Protein AF-A0A0D3KD81-F1 (afdb_monomer)

Nearest PDB structures (foldseek):
  7e2w-assembly1_A  TM=8.869E-01  e=8.912E-42  Ostreococcus tauri
  7e2w-assembly2_C  TM=8.756E-01  e=1.560E-40  Ostreococcus tauri
  7e2w-assembly2_D  TM=8.453E-01  e=7.410E-41  Ostreococcus tauri
  6lkz-assembly1_D  TM=8.395E-01  e=4.260E-38  Phaeodactylum tricornutum
  6ajc-assembly2_D  TM=8.600E-01  e=3.277E-22  Trypanosoma cruzi strain CL Brener

Foldseek 3Di:
DCVQQAFAWKKKKFADFPLDDFLAQAIEIETEGSDWDPVAKDKDKQDAWDKDWDWDQDPVRDIDTPDIDTDPGRIDMDIDIGDDLPSLLVSLLAQLLQQLDDQQDDRPDLQDDHDRHHAHAQEEEEEQCVVVVVCVSSVVSNQVSCLVPPLPRPHPYPSHHHYDYLVVLLVCLQVNSNHRYYYYYYNVSSLVSSCSNQVSRQHLLRIWIKTWGFDPDPDPSGDIDIDTDRSDDPPVVQVVCVVVVHFAFDFCSSPRVLVVQVVVCVVVVHDVVSNVVSVVLNNLLSVCLSVLAHTCSRNPPSHDTPVSSVVSSVVVVVVVVVVVVVPDDDPPPPDDDDDDDDDDDDDDDDDDDDDDDDDDDDDD

InterPro domains:
  IPR004790 Isocitrate dehydrogenase NADP-dependent [PTHR11822] (2-320)
  IPR024084 Isopropylmalate dehydrogenase-like domain [PF00180] (124-313)
  IPR024084 Isopropylmalate dehydrogenase-like domain [S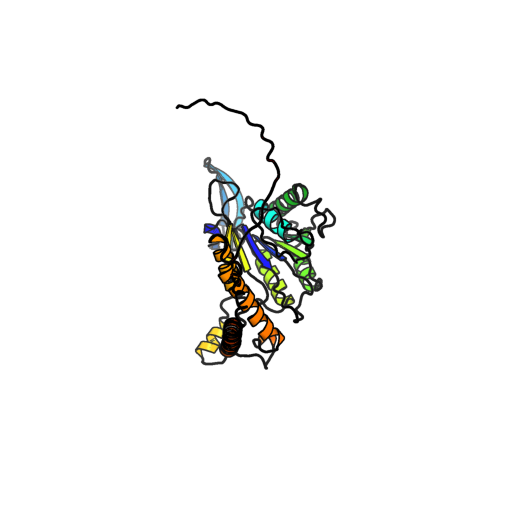M01329] (9-313)

Sequence (364 aa):
MRRGWNGITISRDTIHIEGMELGYKKPVLFERHAVGGEYGAGFKAGIGKGKVVTVHLGADGDATIVDQRDLSDDNNAVVTYHNPIDNVTDLAHHFFARCLVADGGEGVVPYVVVSRTRKGVVPYVVTKKTVFKWQEGFWVAMKEVFDAHYKDNPGPSAGELPHLISDAATMQIIRWTGGGFGMAAHNYDGDMLTDEVAQVHRSPGFINSVLIGKKASGDANGEIIKEYEASHGTVADMDAARLRGEETSLNPLGMALFGAMDHSADLAGGREDVKDFTASLRKIVHKCMVEGKGTRDLCGPSGLTTEQFIDEVASQIGKDVSAATAAPTKPVAAEKDRGEGALRTSTMRLSMRSSTSSTRTATA

pLDDT: mean 82.06, std 20.86, range [27.84, 98.81]

Structure (mmCIF, N/CA/C/O backbone):
data_AF-A0A0D3KD81-F1
#
_entry.id   AF-A0A0D3KD81-F1
#
loop_
_atom_site.group_PDB
_atom_site.id
_atom_site.type_symbol
_atom_site.label_atom_id
_atom_site.label_alt_id
_atom_site.label_comp_id
_atom_site.label_asym_id
_atom_site.label_entity_id
_atom_site.label_seq_id
_atom_site.pdbx_PDB_ins_code
_atom_site.Cartn_x
_atom_site.Cartn_y
_atom_site.Cartn_z
_atom_site.occupancy
_atom_site.B_iso_or_equiv
_atom_site.auth_seq_id
_atom_site.auth_comp_id
_atom_site.auth_asym_id
_atom_site.auth_atom_id
_atom_site.pdbx_PDB_model_num
ATOM 1 N N . MET A 1 1 ? -7.775 -3.299 -12.782 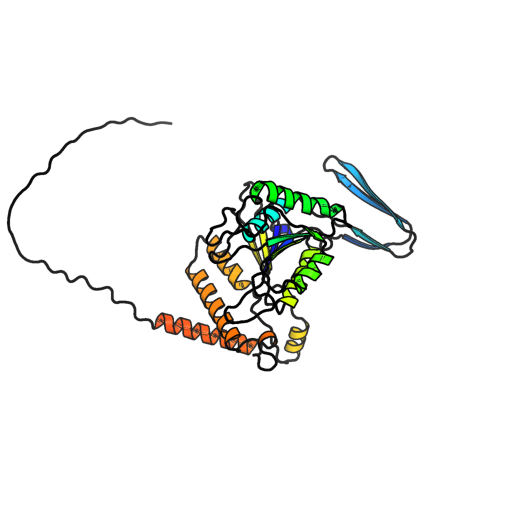1.00 82.56 1 MET A N 1
ATOM 2 C CA . MET A 1 1 ? -8.094 -2.094 -11.985 1.00 82.56 1 MET A CA 1
ATOM 3 C C . MET A 1 1 ? -6.910 -1.137 -11.920 1.00 82.56 1 MET A C 1
ATOM 5 O O . MET A 1 1 ? -6.945 -0.172 -12.664 1.00 82.56 1 MET A O 1
ATOM 9 N N . ARG A 1 2 ? -5.818 -1.451 -11.197 1.00 83.62 2 ARG A N 1
ATOM 10 C CA . ARG A 1 2 ? -4.608 -0.594 -11.061 1.00 83.62 2 ARG A CA 1
ATOM 11 C C . ARG A 1 2 ? -4.131 0.065 -12.368 1.00 83.62 2 ARG A C 1
ATOM 13 O O . ARG A 1 2 ? -3.968 1.274 -12.416 1.00 83.62 2 ARG A O 1
ATOM 20 N N . ARG A 1 3 ? -4.004 -0.708 -13.456 1.00 75.19 3 ARG A N 1
ATOM 21 C CA . ARG A 1 3 ? -3.647 -0.178 -14.789 1.00 75.19 3 ARG A CA 1
ATOM 22 C C . ARG A 1 3 ? -4.710 0.753 -15.394 1.00 75.19 3 ARG A C 1
ATOM 24 O O . ARG A 1 3 ? -4.358 1.739 -16.014 1.00 75.19 3 ARG A O 1
ATOM 31 N N . GLY A 1 4 ? -5.994 0.429 -15.242 1.00 78.81 4 GLY A N 1
ATOM 32 C CA . GLY A 1 4 ? -7.099 1.177 -15.858 1.00 78.81 4 GLY A CA 1
ATOM 33 C C . GLY A 1 4 ? -7.438 2.495 -15.156 1.00 78.81 4 GLY A C 1
ATOM 34 O O . GLY A 1 4 ? -8.092 3.340 -15.752 1.00 78.81 4 GLY A O 1
ATOM 35 N N . TRP A 1 5 ? -6.991 2.675 -13.912 1.00 84.19 5 TRP A N 1
ATOM 36 C CA . TRP A 1 5 ? -7.198 3.898 -13.127 1.00 84.19 5 TRP A CA 1
ATOM 37 C C . TRP A 1 5 ? -5.915 4.709 -12.927 1.00 84.19 5 TRP A C 1
ATOM 39 O O . TRP A 1 5 ? -5.871 5.562 -12.047 1.00 84.19 5 TRP A O 1
ATOM 49 N N . ASN A 1 6 ? -4.864 4.420 -13.705 1.00 82.06 6 ASN A N 1
ATOM 50 C CA . ASN A 1 6 ? -3.540 5.032 -13.559 1.00 82.06 6 ASN A CA 1
ATOM 51 C C . ASN A 1 6 ? -3.060 5.011 -12.101 1.00 82.06 6 ASN A C 1
ATOM 53 O O . ASN A 1 6 ? -2.765 6.050 -11.514 1.00 82.06 6 ASN A O 1
ATOM 57 N N . GLY A 1 7 ? -3.062 3.822 -11.493 1.00 83.00 7 GLY A N 1
ATOM 58 C CA . GLY A 1 7 ? -2.699 3.636 -10.094 1.00 83.00 7 GLY A CA 1
ATOM 59 C C . GLY A 1 7 ? -1.328 4.232 -9.786 1.00 83.00 7 GLY A C 1
ATOM 60 O O . GLY A 1 7 ? -0.334 3.898 -10.432 1.00 83.00 7 GLY A O 1
ATOM 61 N N . ILE A 1 8 ? -1.294 5.101 -8.784 1.00 89.75 8 ILE A N 1
ATOM 62 C CA . ILE A 1 8 ? -0.095 5.765 -8.280 1.00 89.75 8 ILE A CA 1
ATOM 63 C C . ILE A 1 8 ? 0.452 4.939 -7.120 1.00 89.75 8 ILE A C 1
ATOM 65 O O . ILE A 1 8 ? 1.565 4.423 -7.172 1.00 89.75 8 ILE A O 1
ATOM 69 N N . THR A 1 9 ? -0.365 4.747 -6.091 1.00 93.12 9 THR A N 1
ATOM 70 C CA . THR A 1 9 ? 0.037 4.094 -4.846 1.00 93.12 9 THR A CA 1
ATOM 71 C C . THR A 1 9 ? -1.127 3.338 -4.229 1.00 93.12 9 THR A C 1
ATOM 73 O O . THR A 1 9 ? -2.286 3.607 -4.537 1.00 93.12 9 THR A O 1
ATOM 76 N N . ILE A 1 10 ? -0.810 2.380 -3.372 1.00 93.31 10 ILE A N 1
ATOM 77 C CA . ILE A 1 10 ? -1.743 1.721 -2.473 1.00 93.31 10 ILE A CA 1
ATOM 78 C C . ILE A 1 10 ? -1.329 2.119 -1.063 1.00 93.31 10 ILE A C 1
ATOM 80 O O . ILE A 1 10 ? -0.258 1.726 -0.590 1.00 93.31 10 ILE A O 1
ATOM 84 N N . SER A 1 11 ? -2.177 2.909 -0.415 1.00 92.81 11 SER A N 1
ATOM 85 C CA . SER A 1 11 ? -1.982 3.328 0.963 1.00 92.81 11 SER A CA 1
ATOM 86 C C . SER A 1 11 ? -2.403 2.201 1.902 1.00 92.81 11 SER A C 1
ATOM 88 O O . SER A 1 11 ? -3.555 1.762 1.846 1.00 92.81 11 SER A O 1
ATOM 90 N N . ARG A 1 12 ? -1.469 1.736 2.737 1.00 91.38 12 ARG A N 1
ATOM 91 C CA . ARG A 1 12 ? -1.679 0.677 3.731 1.00 91.38 12 ARG A CA 1
ATOM 92 C C . ARG A 1 12 ? -1.309 1.149 5.131 1.00 91.38 12 ARG A C 1
ATOM 94 O O . ARG A 1 12 ? -0.179 1.007 5.590 1.00 91.38 12 ARG A O 1
ATOM 101 N N . ASP A 1 13 ? -2.287 1.734 5.801 1.00 90.62 13 ASP A N 1
ATOM 102 C CA . ASP A 1 13 ? -2.154 2.380 7.099 1.00 90.62 13 ASP A CA 1
ATOM 103 C C . ASP A 1 13 ? -2.703 1.504 8.215 1.00 90.62 13 ASP A C 1
ATOM 105 O O . ASP A 1 13 ? -3.733 0.842 8.067 1.00 90.62 13 ASP A O 1
ATOM 109 N N . THR A 1 14 ? -2.076 1.596 9.382 1.00 90.62 14 THR A N 1
ATOM 110 C CA . THR A 1 14 ? -2.584 0.959 10.599 1.00 90.62 14 THR A CA 1
ATOM 111 C C . THR A 1 14 ? -3.892 1.589 11.071 1.00 90.62 14 THR A C 1
ATOM 113 O O . THR A 1 14 ? -3.995 2.813 11.205 1.00 90.62 14 THR A O 1
ATOM 116 N N . ILE A 1 15 ? -4.869 0.750 11.404 1.00 86.75 15 ILE A N 1
ATOM 117 C CA . ILE A 1 15 ? -6.149 1.131 11.998 1.00 86.75 15 ILE A CA 1
ATOM 118 C C . ILE A 1 15 ? -6.002 1.131 13.516 1.00 86.75 15 ILE A C 1
ATOM 120 O O . ILE A 1 15 ? -5.757 0.097 14.127 1.00 86.75 15 ILE A O 1
ATOM 124 N N . HIS A 1 16 ? -6.205 2.291 14.136 1.00 85.75 16 HIS A N 1
ATOM 125 C CA . HIS A 1 16 ? -6.224 2.420 15.589 1.00 85.75 16 HIS A CA 1
ATOM 126 C C . HIS A 1 16 ? -7.651 2.503 16.116 1.00 85.75 16 HIS A C 1
ATOM 128 O O . HIS A 1 16 ? -8.478 3.253 15.593 1.00 85.75 16 HIS A O 1
ATOM 134 N N . ILE A 1 17 ? -7.907 1.769 17.196 1.00 85.31 17 ILE A N 1
ATOM 135 C CA . ILE A 1 17 ? -9.175 1.784 17.918 1.00 85.31 17 ILE A CA 1
ATOM 136 C C . ILE A 1 17 ? -8.912 2.357 19.309 1.00 85.31 17 ILE A C 1
ATOM 138 O O . ILE A 1 17 ? -8.115 1.816 20.073 1.00 85.31 17 ILE A O 1
ATOM 142 N N . GLU A 1 18 ? -9.563 3.474 19.630 1.00 85.25 18 GLU A N 1
ATOM 143 C CA . GLU A 1 18 ? -9.464 4.089 20.954 1.00 85.25 18 GLU A CA 1
ATOM 144 C C . GLU A 1 18 ? -9.930 3.106 22.037 1.00 85.25 18 GLU A C 1
ATOM 146 O O . GLU A 1 18 ? -10.977 2.479 21.902 1.00 85.25 18 GLU A O 1
ATOM 151 N N . GLY A 1 19 ? -9.144 2.961 23.106 1.00 86.00 19 GLY A N 1
ATOM 152 C CA . GLY A 1 19 ? -9.421 2.000 24.176 1.00 86.00 19 GLY A CA 1
ATOM 153 C C . GLY A 1 19 ? -8.899 0.583 23.921 1.00 86.00 19 GLY A C 1
ATOM 154 O O . GLY A 1 19 ? -9.098 -0.280 24.771 1.00 86.00 19 GLY A O 1
ATOM 155 N N . MET A 1 20 ? -8.200 0.334 22.806 1.00 86.88 20 MET A N 1
ATOM 156 C CA . MET A 1 20 ? -7.550 -0.949 22.540 1.00 86.88 20 MET A CA 1
ATOM 157 C C . MET A 1 20 ? -6.050 -0.771 22.282 1.00 86.88 20 MET A C 1
ATOM 159 O O . MET A 1 20 ? -5.643 -0.028 21.391 1.00 86.88 20 MET A O 1
ATOM 163 N N . GLU A 1 21 ? -5.218 -1.483 23.046 1.00 88.31 21 GLU A N 1
ATOM 164 C CA . GLU A 1 21 ? -3.789 -1.569 22.745 1.00 88.31 21 GLU A CA 1
ATOM 165 C C . GLU A 1 21 ? -3.554 -2.518 21.560 1.00 88.31 21 GLU A C 1
ATOM 167 O O . GLU A 1 21 ? -4.044 -3.651 21.518 1.00 88.31 21 GLU A O 1
ATOM 172 N N . LEU A 1 22 ? -2.808 -2.018 20.577 1.00 90.69 22 LEU A N 1
ATOM 173 C CA . LEU A 1 22 ? -2.398 -2.717 19.362 1.00 90.69 22 LEU A CA 1
ATOM 174 C C . LEU A 1 22 ? -0.868 -2.735 19.276 1.00 90.69 22 LEU A C 1
ATOM 176 O O . LEU A 1 22 ? -0.180 -2.177 20.131 1.00 90.69 22 LEU A O 1
ATOM 180 N N . GLY A 1 23 ? -0.317 -3.374 18.244 1.00 93.56 23 GLY A N 1
ATOM 181 C CA . GLY A 1 23 ? 1.133 -3.560 18.155 1.00 93.56 23 GLY A CA 1
ATOM 182 C C . GLY A 1 23 ? 1.943 -2.271 18.009 1.00 93.56 23 GLY A C 1
ATOM 183 O O . GLY A 1 23 ? 3.044 -2.171 18.548 1.00 93.56 23 GLY A O 1
ATOM 184 N N . TYR A 1 24 ? 1.384 -1.260 17.334 1.00 95.69 24 TYR A N 1
ATOM 185 C CA . TYR A 1 24 ? 1.991 0.070 17.242 1.00 95.69 24 TYR A CA 1
ATOM 186 C C . TYR A 1 24 ? 1.239 1.061 18.119 1.00 95.69 24 TYR A C 1
ATOM 188 O O . TYR A 1 24 ? 0.016 1.149 18.063 1.00 95.69 24 TYR A O 1
ATOM 196 N N . LYS A 1 25 ? 1.983 1.860 18.891 1.00 92.44 25 LYS A N 1
ATOM 197 C CA . LYS A 1 25 ? 1.399 2.898 19.759 1.00 92.44 25 LYS A CA 1
ATOM 198 C C . LYS A 1 25 ? 0.912 4.119 18.979 1.00 92.44 25 LYS A C 1
ATOM 200 O O . LYS A 1 25 ? -0.045 4.776 19.378 1.00 92.44 25 LYS A O 1
ATOM 205 N N . LYS A 1 26 ? 1.592 4.454 17.881 1.00 90.88 26 LYS A N 1
ATOM 206 C CA . LYS A 1 26 ? 1.252 5.565 16.981 1.00 90.88 26 LYS A CA 1
ATOM 207 C C . LYS A 1 26 ? 1.038 5.047 15.561 1.00 90.88 26 LYS A C 1
ATOM 209 O O . LYS A 1 26 ? 1.643 4.039 15.209 1.00 90.88 26 LYS A O 1
ATOM 214 N N . PRO A 1 27 ? 0.224 5.737 14.747 1.00 90.75 27 PRO A N 1
ATOM 215 C CA . PRO A 1 27 ? -0.057 5.290 13.394 1.00 90.75 27 PRO A CA 1
ATOM 216 C C . PRO A 1 27 ? 1.212 5.066 12.566 1.00 90.75 27 PRO A C 1
ATOM 218 O O . PRO A 1 27 ? 2.151 5.866 12.638 1.00 90.75 27 PRO A O 1
ATOM 221 N N . VAL A 1 28 ? 1.200 4.018 11.750 1.00 94.44 28 VAL A N 1
ATOM 222 C CA . VAL A 1 28 ? 2.184 3.758 10.698 1.00 94.44 28 VAL A CA 1
ATOM 223 C C . VAL A 1 28 ? 1.505 3.967 9.348 1.00 94.44 28 VAL A C 1
ATOM 225 O O . VAL A 1 28 ? 0.370 3.533 9.148 1.00 94.44 28 VAL A O 1
ATOM 228 N N . LEU A 1 29 ? 2.172 4.698 8.454 1.00 94.31 29 LEU A N 1
ATOM 229 C CA . LEU A 1 29 ? 1.739 4.882 7.066 1.00 94.31 29 LEU A CA 1
ATOM 230 C C . LEU A 1 29 ? 2.567 4.006 6.143 1.00 94.31 29 LEU A C 1
ATOM 232 O O . LEU A 1 29 ? 3.771 3.848 6.357 1.00 94.31 29 LEU A O 1
ATOM 236 N N . PHE A 1 30 ? 1.955 3.526 5.071 1.00 96.88 30 PHE A N 1
ATOM 237 C CA . PHE A 1 30 ? 2.703 2.858 4.021 1.00 96.88 30 PHE A CA 1
ATOM 238 C C . PHE A 1 30 ? 2.168 3.228 2.645 1.00 96.88 30 PHE A C 1
ATOM 240 O O . PHE A 1 30 ? 0.963 3.213 2.429 1.00 96.88 30 PHE A O 1
ATOM 247 N N . GLU A 1 31 ? 3.066 3.524 1.711 1.00 97.06 31 GLU A N 1
ATOM 248 C CA . GLU A 1 31 ? 2.756 3.734 0.301 1.00 97.06 31 GLU A CA 1
ATOM 249 C C . GLU A 1 31 ? 3.471 2.683 -0.544 1.00 97.06 31 GLU A C 1
ATOM 251 O O . GLU A 1 31 ? 4.695 2.683 -0.708 1.00 97.06 31 GLU A O 1
ATOM 256 N N . ARG A 1 32 ? 2.685 1.747 -1.070 1.00 96.81 32 ARG A N 1
ATOM 257 C CA . ARG A 1 32 ? 3.146 0.742 -2.022 1.00 96.81 32 ARG A CA 1
ATOM 258 C C . ARG A 1 32 ? 2.922 1.276 -3.428 1.00 96.81 32 ARG A C 1
ATOM 260 O O . ARG A 1 32 ? 1.781 1.500 -3.821 1.00 96.81 32 ARG A O 1
ATOM 267 N N . HIS A 1 33 ? 3.979 1.402 -4.226 1.00 96.75 33 HIS A N 1
ATOM 268 C CA . HIS A 1 33 ? 3.838 1.756 -5.642 1.00 96.75 33 HIS A CA 1
ATOM 269 C C . HIS A 1 33 ? 2.909 0.764 -6.360 1.00 96.75 33 HIS A C 1
ATOM 271 O O . HIS A 1 33 ? 3.106 -0.449 -6.296 1.00 96.75 33 HIS A O 1
ATOM 277 N N . ALA A 1 34 ? 1.851 1.263 -7.006 1.00 93.94 34 ALA A N 1
ATOM 278 C CA . ALA A 1 34 ? 0.733 0.415 -7.439 1.00 93.94 34 ALA A CA 1
ATOM 279 C C . ALA A 1 34 ? 0.996 -0.375 -8.737 1.00 93.94 34 ALA A C 1
ATOM 281 O O . ALA A 1 34 ? 0.193 -1.235 -9.121 1.00 93.94 34 ALA A O 1
ATOM 282 N N . VAL A 1 35 ? 2.079 -0.061 -9.448 1.00 92.38 35 VAL A N 1
ATOM 283 C CA . VAL A 1 35 ? 2.371 -0.538 -10.805 1.00 92.38 35 VAL A CA 1
ATOM 284 C C . VAL A 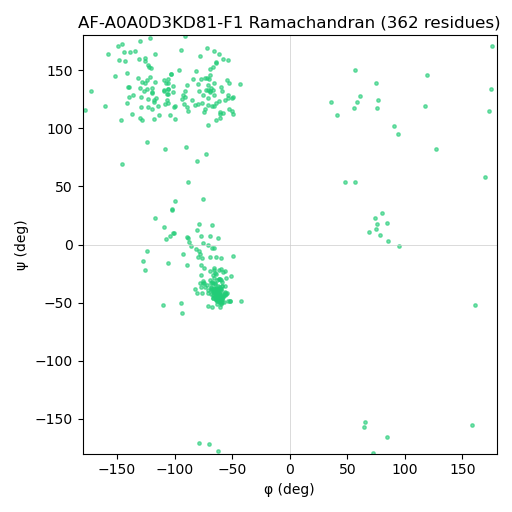1 35 ? 3.820 -1.000 -10.929 1.00 92.38 35 VAL A C 1
ATOM 286 O O . VAL A 1 35 ? 4.648 -0.729 -10.069 1.00 92.38 35 VAL A O 1
ATOM 289 N N . GLY A 1 36 ? 4.119 -1.708 -12.018 1.00 92.62 36 GLY A N 1
ATOM 290 C CA . GLY A 1 36 ? 5.460 -2.217 -12.284 1.00 92.62 36 GLY A CA 1
ATOM 291 C C . GLY A 1 36 ? 5.871 -3.381 -11.384 1.00 92.62 36 GLY A C 1
ATOM 292 O O . GLY A 1 36 ? 5.104 -3.865 -10.543 1.00 92.62 36 GLY A O 1
ATOM 293 N N . GLY A 1 37 ? 7.096 -3.831 -11.612 1.00 95.69 37 GLY A N 1
ATOM 294 C CA . GLY A 1 37 ? 7.778 -4.827 -10.806 1.00 95.69 37 GLY A CA 1
ATOM 295 C C . GLY A 1 37 ? 7.424 -6.252 -11.200 1.00 95.69 37 GLY A C 1
ATOM 296 O O . GLY A 1 37 ? 6.836 -6.527 -12.249 1.00 95.69 37 GLY A O 1
ATOM 297 N N . GLU A 1 38 ? 7.789 -7.162 -10.316 1.00 97.12 38 GLU A N 1
ATOM 298 C CA . GLU A 1 38 ? 7.725 -8.608 -10.478 1.00 97.12 38 GLU A CA 1
ATOM 299 C C . GLU A 1 38 ? 6.288 -9.096 -10.725 1.00 97.12 38 GLU A C 1
ATOM 301 O O . GLU A 1 38 ? 6.071 -10.031 -11.491 1.00 97.12 38 GLU A O 1
ATOM 306 N N . TYR A 1 39 ? 5.283 -8.403 -10.176 1.00 92.62 39 TYR A N 1
ATOM 307 C CA . TYR A 1 39 ? 3.865 -8.713 -10.399 1.00 92.62 39 TYR A CA 1
ATOM 308 C C . TYR A 1 39 ? 3.385 -8.498 -11.839 1.00 92.62 39 TYR A C 1
ATOM 310 O O . TYR A 1 39 ? 2.352 -9.038 -12.231 1.00 92.62 39 TYR A O 1
ATOM 318 N N . GLY A 1 40 ? 4.100 -7.693 -12.625 1.00 90.62 40 GLY A N 1
ATOM 319 C CA . GLY A 1 40 ? 3.809 -7.458 -14.038 1.00 90.62 40 GLY A CA 1
ATOM 320 C C . GLY A 1 40 ? 4.694 -8.260 -14.991 1.00 90.62 40 GLY A C 1
ATOM 321 O O . GLY A 1 40 ? 4.705 -7.950 -16.183 1.00 90.62 40 GLY A O 1
ATOM 322 N N . ALA A 1 41 ? 5.475 -9.219 -14.485 1.00 97.12 41 ALA A N 1
ATOM 323 C CA . ALA A 1 41 ? 6.491 -9.903 -15.270 1.00 97.12 41 ALA A CA 1
ATOM 324 C C . ALA A 1 41 ? 5.898 -10.859 -16.315 1.00 97.12 41 ALA A C 1
ATOM 326 O O . AL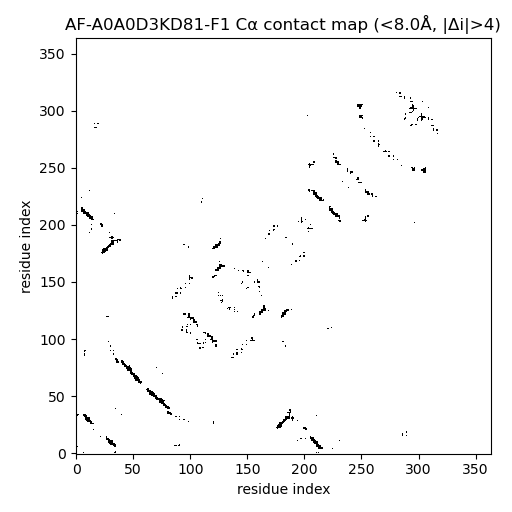A A 1 41 ? 4.994 -11.647 -16.037 1.00 97.12 41 ALA A O 1
ATOM 327 N N . GLY A 1 42 ? 6.475 -10.837 -17.516 1.00 97.50 42 GLY A N 1
ATOM 328 C CA . GLY A 1 42 ? 6.357 -11.938 -18.465 1.00 97.50 42 GLY A CA 1
ATOM 329 C C . GLY A 1 42 ? 7.410 -12.996 -18.152 1.00 97.50 42 GLY A C 1
ATOM 330 O O . GLY A 1 42 ? 8.542 -12.658 -17.797 1.00 97.50 42 GLY A O 1
ATOM 331 N N . PHE A 1 43 ? 7.062 -14.274 -18.295 1.00 97.94 43 PHE A N 1
ATOM 332 C CA . PHE A 1 43 ? 8.022 -15.356 -18.104 1.00 97.94 43 PHE A CA 1
ATOM 333 C C . PHE A 1 43 ? 7.815 -16.520 -19.072 1.00 97.94 43 PHE A C 1
ATOM 335 O O . PHE A 1 43 ? 6.720 -16.742 -19.591 1.00 97.94 43 PHE A O 1
ATOM 342 N N . LYS A 1 44 ? 8.882 -17.296 -19.279 1.00 97.62 44 LYS A N 1
ATOM 343 C CA . LYS A 1 44 ? 8.839 -18.606 -19.933 1.00 97.62 44 LYS A CA 1
ATOM 344 C C . LYS A 1 44 ? 9.796 -19.564 -19.227 1.00 97.62 44 LYS A C 1
ATOM 346 O O . LYS A 1 44 ? 10.989 -19.289 -19.137 1.00 97.62 44 LYS A O 1
ATOM 351 N N . ALA A 1 45 ? 9.257 -20.674 -18.730 1.00 97.19 45 ALA A N 1
ATOM 352 C CA . ALA A 1 45 ? 10.021 -21.780 -18.152 1.00 97.19 45 ALA A CA 1
ATOM 353 C C . ALA A 1 45 ? 10.304 -22.865 -19.206 1.00 97.19 45 ALA A C 1
ATOM 355 O O . ALA A 1 45 ? 9.709 -22.851 -20.287 1.00 97.19 45 ALA A O 1
ATOM 356 N N . GLY A 1 46 ? 11.199 -23.809 -18.900 1.00 97.06 46 GLY A N 1
ATOM 357 C CA . GLY A 1 46 ? 11.531 -24.904 -19.816 1.00 97.06 46 GLY A CA 1
ATOM 358 C C . GLY A 1 46 ? 12.404 -24.477 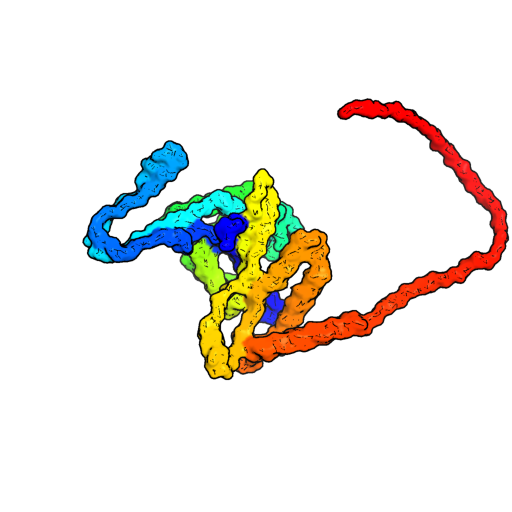-20.997 1.00 97.06 46 GLY A C 1
ATOM 359 O O . GLY A 1 46 ? 12.370 -25.121 -22.044 1.00 97.06 46 GLY A O 1
ATOM 360 N N . ILE A 1 47 ? 13.145 -23.371 -20.876 1.00 97.69 47 ILE A N 1
ATOM 361 C CA . ILE A 1 47 ? 14.069 -22.917 -21.921 1.00 97.69 47 ILE A CA 1
ATOM 362 C C . ILE A 1 47 ? 15.385 -23.683 -21.779 1.00 97.69 47 ILE A C 1
ATOM 364 O O . ILE A 1 47 ? 16.033 -23.603 -20.739 1.00 97.69 47 ILE A O 1
ATOM 368 N N . GLY A 1 48 ? 15.775 -24.415 -22.821 1.00 98.12 48 GLY A N 1
ATOM 369 C CA . GLY A 1 48 ? 17.050 -25.130 -22.859 1.00 98.12 48 GLY A CA 1
ATOM 370 C C . GLY A 1 48 ? 18.252 -24.241 -23.170 1.00 98.12 48 GLY A C 1
ATOM 371 O O . GLY A 1 48 ? 18.149 -23.013 -23.236 1.00 98.12 48 GLY A O 1
ATOM 372 N N . LYS A 1 49 ? 19.394 -24.891 -23.403 1.00 98.56 49 LYS A N 1
ATOM 373 C CA . LYS A 1 49 ? 20.656 -24.244 -23.779 1.00 98.56 49 LYS A CA 1
ATOM 374 C C . LYS A 1 49 ? 20.475 -23.319 -24.981 1.00 98.56 49 LYS A C 1
ATOM 376 O O . LYS A 1 49 ? 19.799 -23.673 -25.948 1.00 98.56 49 LYS A O 1
ATOM 381 N N . GLY A 1 50 ? 21.109 -22.153 -24.953 1.00 97.88 50 GLY A N 1
ATOM 382 C CA . GLY A 1 50 ? 20.994 -21.180 -26.039 1.00 97.88 50 GLY A CA 1
ATOM 383 C C . GLY A 1 50 ? 21.346 -19.766 -25.610 1.00 97.88 50 GLY A C 1
ATOM 384 O O . GLY A 1 50 ? 22.084 -19.570 -24.655 1.00 97.88 50 GLY A O 1
ATOM 385 N N . LYS A 1 51 ? 20.813 -18.770 -26.317 1.00 98.06 51 LYS A N 1
ATOM 386 C CA . LYS A 1 51 ? 21.034 -17.351 -26.026 1.00 98.06 51 LYS A CA 1
ATOM 387 C C . LYS A 1 51 ? 19.697 -16.651 -25.819 1.00 98.06 51 LYS A C 1
ATOM 389 O O . LYS A 1 51 ? 18.783 -16.821 -26.624 1.00 98.06 51 LYS A O 1
ATOM 394 N N . VAL A 1 52 ? 19.602 -15.845 -24.768 1.00 98.19 52 VAL A N 1
ATOM 395 C CA . VAL A 1 52 ? 18.472 -14.944 -24.512 1.00 98.19 52 VAL A CA 1
ATOM 396 C C . VAL A 1 52 ? 18.913 -13.524 -24.821 1.00 98.19 52 VAL A C 1
ATOM 398 O O . VAL A 1 52 ? 19.993 -13.107 -24.404 1.00 98.19 52 VAL A O 1
ATOM 401 N N . VAL A 1 53 ? 18.071 -12.793 -25.549 1.00 98.06 53 VAL A N 1
ATOM 402 C CA . VAL A 1 53 ? 18.286 -11.387 -25.897 1.00 98.06 53 VAL A CA 1
ATOM 403 C C . VAL A 1 53 ? 17.028 -10.609 -25.532 1.00 98.06 53 VAL A C 1
ATOM 405 O O . VAL A 1 53 ? 15.931 -10.975 -25.953 1.00 98.06 53 VAL A O 1
ATOM 408 N N . THR A 1 54 ? 17.191 -9.539 -24.761 1.00 98.00 54 THR A N 1
ATOM 409 C CA . THR A 1 54 ? 16.120 -8.598 -24.422 1.00 98.00 54 THR A CA 1
ATOM 410 C C . THR A 1 54 ? 16.333 -7.322 -25.222 1.00 98.00 54 THR A C 1
ATOM 412 O O . THR A 1 54 ? 17.388 -6.698 -25.112 1.00 98.00 54 THR A O 1
ATOM 415 N N . VAL A 1 55 ? 15.347 -6.933 -26.030 1.00 97.75 55 VAL A N 1
ATOM 416 C CA . VAL A 1 55 ? 15.432 -5.772 -26.927 1.00 97.75 55 VAL A CA 1
ATOM 417 C C . VAL A 1 55 ? 14.348 -4.765 -26.566 1.00 97.75 55 VAL A C 1
ATOM 419 O O . VAL A 1 55 ? 13.180 -5.126 -26.438 1.00 97.75 55 VAL A O 1
ATOM 422 N N . HIS A 1 56 ? 14.740 -3.503 -26.427 1.00 97.44 56 HIS A N 1
ATOM 423 C CA . HIS A 1 56 ? 13.831 -2.366 -26.407 1.00 97.44 56 HIS A CA 1
ATOM 424 C C . HIS A 1 56 ? 13.714 -1.804 -27.825 1.00 97.44 56 HIS A C 1
ATOM 426 O O . HIS A 1 56 ? 14.730 -1.484 -28.437 1.00 97.44 56 HIS A O 1
ATOM 432 N N . LEU A 1 57 ? 12.487 -1.690 -28.330 1.00 97.06 57 LEU A N 1
ATOM 433 C CA . LEU A 1 57 ? 12.179 -1.039 -29.601 1.00 97.06 57 LEU A CA 1
ATOM 434 C C . LEU A 1 57 ? 11.567 0.328 -29.295 1.00 97.06 57 LEU A C 1
ATOM 436 O O . LEU A 1 57 ? 10.464 0.401 -28.749 1.00 97.06 57 LEU A O 1
ATOM 440 N N . GLY A 1 58 ? 12.304 1.389 -29.610 1.00 95.38 58 GLY A N 1
ATOM 441 C CA . GLY A 1 58 ? 11.850 2.767 -29.506 1.00 95.38 58 GLY A CA 1
ATOM 442 C C . GLY A 1 58 ? 10.685 3.050 -30.452 1.00 95.38 58 GLY A C 1
ATOM 443 O O . GLY A 1 58 ? 10.482 2.364 -31.455 1.00 95.38 58 GLY A O 1
ATOM 444 N N . ALA A 1 59 ? 9.893 4.073 -30.128 1.00 94.50 59 ALA A N 1
ATOM 445 C CA . ALA A 1 59 ? 8.751 4.483 -30.950 1.00 94.50 59 ALA A CA 1
ATOM 446 C C . ALA A 1 59 ? 9.167 5.032 -32.331 1.00 94.50 59 ALA A C 1
ATOM 448 O O . ALA A 1 59 ? 8.373 5.027 -33.267 1.00 94.50 59 ALA A O 1
ATOM 449 N N . ASP A 1 60 ? 10.410 5.488 -32.445 1.00 94.00 60 ASP A N 1
ATOM 450 C CA . ASP A 1 60 ? 11.105 5.887 -33.671 1.00 94.00 60 ASP A CA 1
ATOM 451 C C . ASP A 1 60 ? 11.625 4.697 -34.498 1.00 94.00 60 ASP A C 1
ATOM 453 O O . ASP A 1 60 ? 12.042 4.879 -35.641 1.00 94.00 60 ASP A O 1
ATOM 457 N N . GLY A 1 61 ? 11.548 3.480 -33.954 1.00 92.56 61 GLY A N 1
ATOM 458 C CA . GLY A 1 61 ? 12.033 2.253 -34.578 1.00 92.56 61 GLY A CA 1
ATOM 459 C C . GLY A 1 61 ? 13.450 1.853 -34.164 1.00 92.56 61 GLY A C 1
ATOM 460 O O . GLY A 1 61 ? 13.908 0.792 -34.595 1.00 92.56 61 GLY A O 1
ATOM 461 N N . ASP A 1 62 ? 14.129 2.634 -33.316 1.00 95.94 62 ASP A N 1
ATOM 462 C CA . ASP A 1 62 ? 15.483 2.313 -32.864 1.00 95.94 62 ASP A CA 1
ATOM 463 C C . ASP A 1 62 ? 15.482 1.121 -31.899 1.00 95.94 62 ASP A C 1
ATOM 465 O O . ASP A 1 62 ? 14.690 1.040 -30.959 1.00 95.94 62 ASP A O 1
ATOM 469 N N . ALA A 1 63 ? 16.388 0.169 -32.122 1.00 96.38 63 ALA A N 1
ATOM 470 C CA . ALA A 1 63 ? 16.493 -1.042 -31.318 1.00 96.38 63 ALA A CA 1
ATOM 471 C C . ALA A 1 63 ? 17.715 -0.992 -30.393 1.00 96.38 63 ALA A C 1
ATOM 473 O O . ALA A 1 63 ? 18.852 -0.902 -30.854 1.00 96.38 63 ALA A O 1
ATOM 474 N N . THR A 1 64 ? 17.488 -1.158 -29.091 1.00 97.31 64 THR A N 1
ATOM 475 C CA . THR A 1 64 ? 18.547 -1.240 -28.078 1.00 97.31 64 THR A CA 1
ATOM 476 C C . THR A 1 64 ? 18.527 -2.611 -27.417 1.00 97.31 64 THR A C 1
ATOM 478 O O . THR A 1 64 ? 17.504 -3.039 -26.881 1.00 97.31 64 THR A O 1
ATOM 481 N N . ILE A 1 65 ? 19.668 -3.303 -27.411 1.00 97.75 65 ILE A N 1
ATOM 482 C CA . ILE A 1 65 ? 19.835 -4.530 -26.624 1.00 97.75 65 ILE A CA 1
ATOM 483 C C . ILE A 1 65 ? 19.983 -4.131 -25.155 1.00 97.75 65 ILE A C 1
ATOM 485 O O . ILE A 1 65 ? 20.960 -3.491 -24.776 1.00 97.75 65 ILE A O 1
ATOM 489 N N . VAL A 1 66 ? 19.004 -4.513 -24.339 1.00 97.50 66 VAL A N 1
ATOM 490 C CA . VAL A 1 66 ? 18.986 -4.258 -22.892 1.00 97.50 66 VAL A CA 1
ATOM 491 C C . VAL A 1 66 ? 19.845 -5.284 -22.153 1.00 97.50 66 VAL A C 1
ATOM 493 O O . VAL A 1 66 ? 20.585 -4.934 -21.240 1.00 97.50 66 VAL A O 1
ATOM 496 N N . ASP A 1 67 ? 19.752 -6.553 -22.553 1.00 98.00 67 ASP A N 1
ATOM 497 C CA . ASP A 1 67 ? 20.522 -7.662 -21.984 1.00 98.00 67 ASP A CA 1
ATOM 498 C C . ASP A 1 67 ? 20.718 -8.752 -23.040 1.00 98.00 67 ASP A C 1
ATOM 500 O O . ASP A 1 67 ? 19.827 -9.017 -23.853 1.00 98.00 67 ASP A O 1
ATOM 504 N N . GLN A 1 68 ? 21.877 -9.401 -23.005 1.00 97.69 68 GLN A N 1
ATOM 505 C CA . GLN A 1 68 ? 22.150 -10.606 -23.771 1.00 97.69 68 GLN A CA 1
ATOM 506 C C . GLN A 1 68 ? 22.946 -11.575 -22.903 1.00 97.69 68 GLN A C 1
ATOM 508 O O . GLN A 1 68 ? 24.014 -11.224 -22.402 1.00 97.69 68 GLN A O 1
ATOM 513 N N . ARG A 1 69 ? 22.466 -12.815 -22.784 1.00 97.62 69 ARG A N 1
ATOM 514 C CA . ARG A 1 69 ? 23.134 -13.858 -21.997 1.00 97.62 69 ARG A CA 1
ATOM 515 C C . ARG A 1 69 ? 23.066 -15.220 -22.663 1.00 97.62 69 ARG A C 1
ATOM 517 O O . ARG A 1 69 ? 22.081 -15.554 -23.322 1.00 97.62 69 ARG A O 1
ATOM 524 N N . ASP A 1 70 ? 24.113 -16.003 -22.450 1.00 98.19 70 ASP A N 1
ATOM 525 C CA . ASP A 1 70 ? 24.167 -17.405 -22.842 1.00 98.19 70 ASP A CA 1
ATOM 526 C C . ASP A 1 70 ? 23.655 -18.283 -21.694 1.00 98.19 70 ASP A C 1
ATOM 528 O O . ASP A 1 70 ? 24.025 -18.099 -20.536 1.00 98.19 70 ASP A O 1
ATOM 532 N N . LEU A 1 71 ? 22.771 -19.218 -22.027 1.00 98.31 71 LEU A N 1
ATOM 533 C CA . LEU A 1 71 ? 22.205 -20.215 -21.131 1.00 98.31 71 LEU A CA 1
ATOM 534 C C . LEU A 1 71 ? 22.929 -21.545 -21.348 1.00 98.31 71 LEU A C 1
ATOM 536 O O . LEU A 1 71 ? 22.874 -22.119 -22.440 1.00 98.31 71 LEU A O 1
ATOM 540 N N . SER A 1 72 ? 23.592 -22.036 -20.302 1.00 98.00 72 SER A N 1
ATOM 541 C CA . SER A 1 72 ? 24.310 -23.318 -20.292 1.00 98.00 72 SER A CA 1
ATOM 542 C C . SER A 1 72 ? 23.454 -24.504 -19.867 1.00 98.00 72 SER A C 1
ATOM 544 O O . SER A 1 72 ? 23.837 -25.647 -20.120 1.00 98.00 72 SER A O 1
ATOM 546 N N . ASP A 1 73 ? 22.321 -24.247 -19.222 1.00 98.38 73 ASP A N 1
ATOM 547 C CA . ASP A 1 73 ? 21.532 -25.281 -18.559 1.00 98.38 73 ASP A CA 1
ATOM 548 C C . ASP A 1 73 ? 20.407 -25.770 -19.478 1.00 98.38 73 ASP A C 1
ATOM 550 O O . ASP A 1 73 ? 19.894 -25.024 -20.312 1.00 98.38 73 ASP A O 1
ATOM 554 N N . ASP A 1 74 ? 20.004 -27.034 -19.335 1.00 98.19 74 ASP A N 1
ATOM 555 C CA . ASP A 1 74 ? 18.952 -27.640 -20.167 1.00 98.19 74 ASP A CA 1
ATOM 556 C C . ASP A 1 74 ? 17.532 -27.200 -19.774 1.00 98.19 74 ASP A C 1
ATOM 558 O O . ASP A 1 74 ? 16.583 -27.444 -20.519 1.00 98.19 74 ASP A O 1
ATOM 562 N N . ASN A 1 75 ? 17.368 -26.544 -18.621 1.00 98.12 75 ASN A N 1
ATOM 563 C CA . ASN A 1 75 ? 16.074 -26.071 -18.145 1.00 98.12 75 ASN A CA 1
ATOM 564 C C . ASN A 1 75 ? 16.210 -24.766 -17.351 1.00 98.12 75 ASN A C 1
ATOM 566 O O . ASN A 1 75 ? 16.655 -24.766 -16.206 1.00 98.12 75 ASN A O 1
ATOM 570 N N . ASN A 1 76 ? 15.782 -23.665 -17.963 1.00 98.38 76 ASN A N 1
ATOM 571 C CA . ASN A 1 76 ? 15.831 -22.320 -17.408 1.00 98.38 76 ASN A CA 1
ATOM 572 C C . ASN A 1 76 ? 14.435 -21.692 -17.386 1.00 98.38 76 ASN A C 1
ATOM 574 O O . ASN A 1 76 ? 13.578 -21.986 -18.228 1.00 98.38 76 ASN A O 1
ATOM 578 N N . ALA A 1 77 ? 14.250 -20.746 -16.468 1.00 98.12 77 ALA A N 1
ATOM 579 C CA . ALA A 1 77 ? 13.177 -19.768 -16.530 1.00 98.12 77 ALA A CA 1
ATOM 580 C C . ALA A 1 77 ? 13.751 -18.404 -16.920 1.00 98.12 77 ALA A C 1
ATOM 582 O O . ALA A 1 77 ? 14.712 -17.929 -16.318 1.00 98.12 77 ALA A O 1
ATOM 583 N N . VAL A 1 78 ? 13.149 -17.771 -17.923 1.00 98.25 78 VAL A N 1
ATOM 584 C CA . VAL A 1 78 ? 13.449 -16.389 -18.310 1.00 98.25 78 VAL A CA 1
ATOM 585 C C . VAL A 1 78 ? 12.302 -15.515 -17.838 1.00 98.25 78 VAL A C 1
ATOM 587 O O . VAL A 1 78 ? 11.143 -15.834 -18.103 1.00 98.25 78 VAL A O 1
ATOM 590 N N . VAL A 1 79 ? 12.633 -14.431 -17.140 1.00 98.44 79 VAL A N 1
ATOM 591 C CA . VAL A 1 79 ? 11.677 -13.494 -16.545 1.00 98.44 79 VAL A CA 1
ATOM 592 C C . VAL A 1 79 ? 12.068 -12.078 -16.953 1.00 98.44 79 VAL A C 1
ATOM 594 O O . VAL A 1 79 ? 13.241 -11.709 -16.885 1.00 98.44 79 VAL A O 1
ATOM 597 N N . THR A 1 80 ? 11.093 -11.279 -17.375 1.00 98.06 80 THR A N 1
ATOM 598 C CA . THR A 1 80 ? 11.302 -9.880 -17.763 1.00 98.06 80 THR A CA 1
ATOM 599 C C . THR A 1 80 ? 10.151 -9.027 -17.253 1.00 98.06 80 THR A C 1
ATOM 601 O O . THR A 1 80 ? 8.985 -9.392 -17.389 1.00 98.06 80 THR A O 1
ATOM 604 N N . TYR A 1 81 ? 10.474 -7.874 -16.679 1.00 97.62 81 TYR A N 1
ATOM 605 C CA . TYR A 1 81 ? 9.506 -6.905 -16.178 1.00 97.62 81 TYR A CA 1
ATOM 606 C C . TYR A 1 81 ? 10.029 -5.480 -16.376 1.00 97.62 81 TYR A C 1
ATOM 608 O O . TYR A 1 81 ? 11.178 -5.277 -16.765 1.00 97.62 81 TYR A O 1
ATOM 616 N N . HIS A 1 82 ? 9.179 -4.490 -16.106 1.00 96.88 82 HIS A N 1
ATOM 617 C CA . HIS A 1 82 ? 9.547 -3.075 -16.114 1.00 96.88 82 HIS A CA 1
ATOM 618 C C . HIS A 1 82 ? 8.905 -2.350 -14.928 1.00 96.88 82 HIS A C 1
ATOM 620 O O . HIS A 1 82 ? 7.970 -2.858 -14.303 1.00 96.88 82 HIS A O 1
ATOM 626 N N . ASN A 1 83 ? 9.393 -1.144 -14.643 1.00 95.94 83 ASN A N 1
ATOM 627 C CA . ASN A 1 83 ? 8.810 -0.235 -13.664 1.00 95.94 83 ASN A CA 1
ATOM 628 C C . ASN A 1 83 ? 8.618 1.137 -14.316 1.00 95.94 83 ASN A C 1
ATOM 630 O O . ASN A 1 83 ? 9.613 1.721 -14.745 1.00 95.94 83 ASN A O 1
ATOM 634 N N . PRO A 1 84 ? 7.382 1.653 -14.422 1.00 93.12 84 PRO A N 1
ATOM 635 C CA . PRO A 1 84 ? 7.172 3.035 -14.828 1.00 93.12 84 PRO A CA 1
ATOM 636 C C . PRO A 1 84 ? 7.576 3.966 -13.677 1.00 93.12 84 PRO A C 1
ATOM 638 O O . PRO A 1 84 ? 7.199 3.722 -12.533 1.00 93.12 84 PRO A O 1
ATOM 641 N N . ILE A 1 85 ? 8.347 5.013 -13.970 1.00 93.25 85 ILE A N 1
ATOM 642 C CA . ILE A 1 85 ? 8.845 5.960 -12.955 1.00 93.25 85 ILE A CA 1
ATOM 643 C C . ILE A 1 85 ? 8.106 7.306 -13.010 1.00 93.25 85 ILE A C 1
ATOM 645 O O . ILE A 1 85 ? 8.100 8.035 -12.024 1.00 93.25 85 ILE A O 1
ATOM 649 N N . ASP A 1 86 ? 7.391 7.600 -14.098 1.00 90.50 86 ASP A N 1
ATOM 650 C CA . ASP A 1 86 ? 6.702 8.883 -14.305 1.00 90.50 86 ASP A CA 1
ATOM 651 C C . ASP A 1 86 ? 5.714 9.238 -13.180 1.00 90.50 86 ASP A C 1
ATOM 653 O O . ASP A 1 86 ? 5.598 10.395 -12.784 1.00 90.50 86 ASP A O 1
ATOM 657 N N . ASN A 1 87 ? 5.023 8.243 -12.613 1.00 89.75 87 ASN A N 1
ATOM 658 C CA . ASN A 1 87 ? 4.054 8.448 -11.532 1.00 89.75 87 ASN A CA 1
ATOM 659 C C . ASN A 1 87 ? 4.673 8.427 -10.120 1.00 89.75 87 ASN A C 1
ATOM 661 O O . ASN A 1 87 ? 3.944 8.562 -9.136 1.00 89.75 87 ASN A O 1
ATOM 665 N N . VAL A 1 88 ? 5.996 8.275 -9.985 1.00 94.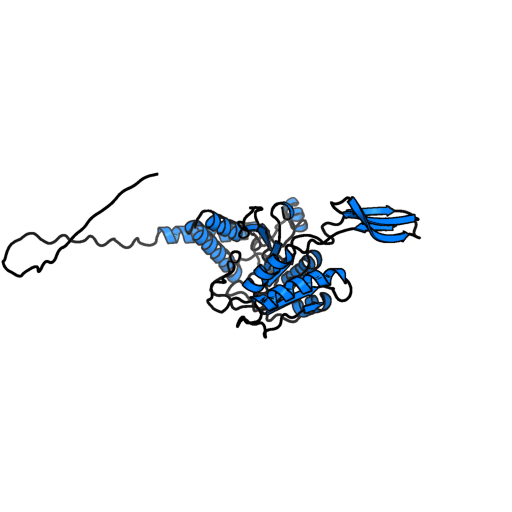94 88 VAL A N 1
ATOM 666 C CA . VAL A 1 88 ? 6.675 8.310 -8.676 1.00 94.94 88 VAL A CA 1
ATOM 667 C C . VAL A 1 88 ? 6.612 9.711 -8.070 1.00 94.94 88 VAL A C 1
ATOM 669 O O . VAL A 1 88 ? 6.458 9.839 -6.861 1.00 94.94 88 VAL A O 1
ATOM 672 N N . THR A 1 89 ? 6.628 10.762 -8.891 1.00 92.56 89 THR A N 1
ATOM 673 C CA . THR A 1 89 ? 6.425 12.147 -8.437 1.00 92.56 89 THR A CA 1
ATOM 674 C C . THR A 1 89 ? 5.055 12.336 -7.781 1.00 92.56 89 THR A C 1
ATOM 676 O O . THR A 1 89 ? 4.944 12.939 -6.713 1.00 92.56 89 THR A O 1
ATOM 679 N N . ASP A 1 90 ? 4.006 11.758 -8.370 1.00 90.56 90 ASP A N 1
ATOM 680 C CA . ASP A 1 90 ? 2.660 11.781 -7.794 1.00 90.56 90 ASP A CA 1
ATOM 681 C C . ASP A 1 90 ? 2.589 10.999 -6.477 1.00 90.56 90 ASP A C 1
ATOM 683 O O . ASP A 1 90 ? 1.977 11.461 -5.509 1.00 90.56 90 ASP A O 1
ATOM 687 N N . LEU A 1 91 ? 3.250 9.837 -6.422 1.00 93.56 91 LEU A N 1
ATOM 688 C CA . LEU A 1 91 ? 3.375 9.046 -5.198 1.00 93.56 91 LEU A CA 1
ATOM 689 C C . LEU A 1 91 ? 4.081 9.853 -4.107 1.00 93.56 91 LEU A C 1
ATOM 691 O O . LEU A 1 91 ? 3.600 9.887 -2.976 1.00 93.56 91 LEU A O 1
ATOM 695 N N . ALA A 1 92 ? 5.180 10.529 -4.443 1.00 94.00 92 ALA A N 1
ATOM 696 C CA . ALA A 1 92 ? 5.959 11.347 -3.523 1.00 94.00 92 ALA A CA 1
ATOM 697 C C . ALA A 1 92 ? 5.106 12.458 -2.898 1.00 94.00 92 ALA A C 1
ATOM 699 O O . ALA A 1 92 ? 5.062 12.585 -1.674 1.00 94.00 92 ALA A O 1
ATOM 700 N N . HIS A 1 93 ? 4.373 13.218 -3.717 1.00 90.19 93 HIS A N 1
ATOM 701 C CA . HIS A 1 93 ? 3.479 14.265 -3.222 1.00 90.19 93 HIS A CA 1
ATOM 702 C C . HIS A 1 93 ? 2.392 13.714 -2.298 1.00 90.19 93 HIS A C 1
ATOM 704 O O . HIS A 1 93 ? 2.163 14.276 -1.225 1.00 90.19 93 HIS A O 1
ATOM 710 N N . HIS A 1 94 ? 1.745 12.608 -2.682 1.00 88.62 94 HIS A N 1
ATOM 711 C CA . HIS A 1 94 ? 0.734 11.954 -1.847 1.00 88.62 94 HIS A CA 1
ATOM 712 C C . HIS A 1 94 ? 1.324 11.497 -0.508 1.00 88.62 94 HIS A C 1
ATOM 714 O O . HIS A 1 94 ? 0.790 11.824 0.552 1.00 88.62 94 HIS A O 1
ATOM 720 N N . PHE A 1 95 ? 2.462 10.803 -0.548 1.00 92.88 95 PHE A N 1
ATOM 721 C CA . PHE A 1 95 ? 3.149 10.281 0.628 1.00 92.88 95 PHE A CA 1
ATOM 722 C C . PHE A 1 95 ? 3.577 11.392 1.591 1.00 92.88 95 PHE A C 1
ATOM 724 O O . PHE A 1 95 ? 3.210 11.372 2.767 1.00 92.88 95 PHE A O 1
ATOM 731 N N . PHE A 1 96 ? 4.317 12.394 1.109 1.00 91.38 96 PHE A N 1
ATOM 732 C CA . PHE A 1 96 ? 4.851 13.446 1.972 1.00 91.38 96 PHE A CA 1
ATOM 733 C C . PHE A 1 96 ? 3.760 14.344 2.537 1.00 91.38 96 PHE A C 1
ATOM 735 O O . PHE A 1 96 ? 3.826 14.697 3.713 1.00 91.38 96 PHE A O 1
ATOM 742 N N . ALA A 1 97 ? 2.719 14.649 1.761 1.00 85.38 97 ALA A N 1
ATOM 743 C CA . ALA A 1 97 ? 1.579 15.403 2.267 1.00 85.38 97 ALA A CA 1
ATOM 744 C C . ALA A 1 97 ? 0.822 14.658 3.375 1.00 85.38 97 ALA A C 1
ATOM 746 O O . ALA A 1 97 ? 0.299 15.302 4.276 1.00 85.38 97 ALA A O 1
ATOM 747 N N . ARG A 1 98 ? 0.795 13.317 3.353 1.00 86.31 98 ARG A N 1
ATOM 748 C CA . ARG A 1 98 ? 0.213 12.490 4.427 1.00 86.31 98 ARG A CA 1
ATOM 749 C C . ARG A 1 98 ? 1.125 12.379 5.645 1.00 86.31 98 ARG A C 1
ATOM 751 O O . ARG A 1 98 ? 0.635 12.359 6.774 1.00 86.31 98 ARG A O 1
ATOM 758 N N . CYS A 1 99 ? 2.438 12.304 5.438 1.00 88.12 99 CYS A N 1
ATOM 759 C CA . CYS A 1 99 ? 3.409 12.186 6.524 1.00 88.12 99 CYS A CA 1
ATOM 760 C C . CYS A 1 99 ? 3.643 13.504 7.269 1.00 88.12 99 CYS A C 1
ATOM 762 O O . CYS A 1 99 ? 3.723 13.504 8.493 1.00 88.12 99 CYS A O 1
ATOM 764 N N . LEU A 1 100 ? 3.741 14.622 6.554 1.00 84.25 100 LEU A N 1
ATOM 765 C CA . LEU A 1 100 ? 4.213 15.908 7.081 1.00 84.25 100 LEU A CA 1
ATOM 766 C C . LEU A 1 100 ? 3.073 16.891 7.368 1.00 84.25 100 LEU A C 1
ATOM 768 O O . LEU A 1 100 ? 3.241 18.107 7.274 1.00 84.25 100 LEU A O 1
ATOM 772 N N . VAL A 1 101 ? 1.898 16.366 7.711 1.00 71.31 101 VAL A N 1
ATOM 773 C CA . VAL A 1 101 ? 0.771 17.181 8.170 1.00 71.31 101 VAL A CA 1
ATOM 774 C C . VAL A 1 101 ? 1.165 17.856 9.479 1.00 71.31 101 VAL A C 1
ATOM 776 O O . VAL A 1 101 ? 1.532 17.183 10.446 1.00 71.31 101 VAL A O 1
ATOM 779 N N . ALA A 1 102 ? 1.110 19.187 9.501 1.00 55.59 102 ALA A N 1
ATOM 780 C CA . ALA A 1 102 ? 1.263 19.957 10.727 1.00 55.59 102 ALA A CA 1
ATOM 781 C C . ALA A 1 102 ? 0.044 19.734 11.639 1.00 55.59 102 ALA A C 1
ATOM 783 O O . ALA A 1 102 ? -1.076 19.599 11.143 1.00 55.59 102 ALA A O 1
ATOM 784 N N . ASP A 1 103 ? 0.244 19.722 12.961 1.00 48.66 103 ASP A N 1
ATOM 785 C CA . ASP A 1 103 ? -0.851 19.613 13.937 1.00 48.66 103 ASP A CA 1
ATOM 786 C C . ASP A 1 103 ? -1.956 20.646 13.626 1.00 48.66 103 ASP A C 1
ATOM 788 O O . ASP A 1 103 ? -1.726 21.853 13.695 1.00 48.66 103 ASP A O 1
ATOM 792 N N . GLY A 1 104 ? -3.153 20.171 13.260 1.00 42.22 104 GLY A N 1
ATOM 793 C CA . GLY A 1 104 ? -4.316 21.012 12.943 1.00 42.22 104 GLY A CA 1
ATOM 794 C C . GLY A 1 104 ? -4.332 21.666 11.551 1.00 42.22 104 GLY A C 1
ATOM 795 O O . GLY A 1 104 ? -5.211 22.489 11.297 1.00 42.22 104 GLY A O 1
ATOM 796 N N . GLY A 1 105 ? -3.401 21.329 10.652 1.00 42.09 105 GLY A N 1
ATOM 797 C CA . GLY A 1 105 ? -3.351 21.868 9.289 1.00 42.09 105 GLY A CA 1
ATOM 798 C C . GLY A 1 105 ? -4.156 21.050 8.271 1.00 42.09 105 GLY A C 1
ATOM 799 O O . GLY A 1 105 ? -4.074 19.824 8.241 1.00 42.09 105 GLY A O 1
ATOM 800 N N . GLU A 1 106 ? -4.892 21.726 7.386 1.00 42.69 106 GLU A N 1
ATOM 801 C CA . GLU A 1 106 ? -5.347 21.133 6.123 1.00 42.69 106 GLU A CA 1
ATOM 802 C C . GLU A 1 106 ? -4.157 21.099 5.153 1.00 42.69 106 GLU A C 1
ATOM 804 O O . GLU A 1 106 ? -3.529 22.123 4.882 1.00 42.69 106 GLU A O 1
ATOM 809 N N . GLY A 1 107 ? -3.791 19.912 4.666 1.00 42.94 107 GLY A N 1
ATOM 810 C CA . GLY A 1 107 ? -2.719 19.777 3.684 1.00 42.94 107 GLY A CA 1
ATOM 811 C C . GLY A 1 107 ? -3.134 20.397 2.350 1.00 42.94 107 GLY A C 1
ATOM 812 O O . GLY A 1 107 ? -4.089 19.943 1.728 1.00 42.94 107 GLY A O 1
ATOM 813 N N . VAL A 1 108 ? -2.397 21.407 1.883 1.00 40.16 108 VAL A N 1
ATOM 814 C CA . VAL A 1 108 ? -2.567 22.004 0.549 1.00 40.16 108 VAL A CA 1
ATOM 815 C C . VAL A 1 108 ? -1.857 21.124 -0.482 1.00 40.16 108 VAL A C 1
ATOM 817 O O . VAL A 1 108 ? -0.794 21.461 -0.990 1.00 40.16 108 VAL A O 1
ATOM 820 N N . VAL A 1 109 ? -2.427 19.956 -0.769 1.00 49.09 109 VAL A N 1
ATOM 821 C CA . VAL A 1 109 ? -2.140 19.199 -1.994 1.00 49.09 109 VAL A CA 1
ATOM 822 C C . VAL A 1 109 ? -3.488 18.705 -2.519 1.00 49.09 109 VAL A C 1
ATOM 824 O O . VAL A 1 109 ? -4.220 18.095 -1.740 1.00 49.09 109 VAL A O 1
ATOM 827 N N . PRO A 1 110 ? -3.840 18.925 -3.802 1.00 43.44 110 PRO A N 1
ATOM 828 C CA . PRO A 1 110 ? -5.178 18.655 -4.359 1.00 43.44 110 PRO A 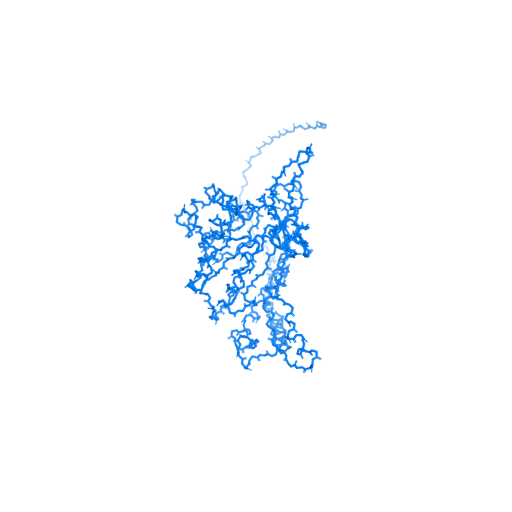CA 1
ATOM 829 C C . PRO A 1 110 ? -5.633 17.180 -4.318 1.00 43.44 110 PRO A C 1
ATOM 831 O O . PRO A 1 110 ? -6.689 16.839 -4.843 1.00 43.44 110 PRO A O 1
ATOM 834 N N . TYR A 1 111 ? -4.856 16.300 -3.685 1.00 48.41 111 TYR A N 1
ATOM 835 C CA . TYR A 1 111 ? -5.003 14.849 -3.721 1.00 48.41 111 TYR A CA 1
ATOM 836 C C . TYR A 1 111 ? -5.137 14.199 -2.338 1.00 48.41 111 TYR A C 1
ATOM 838 O O . TYR A 1 111 ? -5.365 12.991 -2.257 1.00 48.41 111 TYR A O 1
ATOM 846 N N . VAL A 1 112 ? -5.005 14.958 -1.241 1.00 50.25 112 VAL A N 1
ATOM 847 C CA . VAL A 1 112 ? -4.884 14.373 0.100 1.00 50.25 112 VAL A CA 1
ATOM 848 C C . VAL A 1 112 ? -5.963 14.881 1.052 1.00 50.25 112 VAL A C 1
ATOM 850 O O . VAL A 1 112 ? -6.007 16.051 1.405 1.00 50.25 112 VAL A O 1
ATOM 853 N N . VAL A 1 113 ? -6.786 13.953 1.548 1.00 45.16 113 VAL A N 1
ATOM 854 C CA . VAL A 1 113 ? -7.630 14.168 2.731 1.00 45.16 113 VAL A CA 1
ATOM 855 C C . VAL A 1 113 ? -6.918 13.518 3.912 1.00 45.16 113 VAL A C 1
ATOM 857 O O . VAL A 1 113 ? -6.845 12.290 3.989 1.00 45.16 113 VAL A O 1
ATOM 860 N N . VAL A 1 114 ? -6.360 14.326 4.813 1.00 47.75 114 VAL A N 1
ATOM 861 C CA . VAL A 1 114 ? -5.816 13.844 6.091 1.00 47.75 114 VAL A CA 1
ATOM 862 C C . VAL A 1 114 ? -6.775 14.228 7.208 1.00 47.75 114 VAL A C 1
ATOM 864 O O . VAL A 1 114 ? -7.315 15.331 7.224 1.00 47.75 114 VAL A O 1
ATOM 867 N N . SER A 1 115 ? -6.995 13.310 8.151 1.00 44.34 115 SER A N 1
ATOM 868 C CA . SER A 1 115 ? -7.735 13.600 9.378 1.00 44.34 115 SER A CA 1
ATOM 869 C C . SER A 1 115 ? -7.131 14.806 10.109 1.00 44.34 115 SER A C 1
ATOM 871 O O . SER A 1 115 ? -5.934 14.815 10.404 1.00 44.34 115 SER A O 1
ATOM 873 N N . ARG A 1 116 ? -7.979 15.787 10.455 1.00 40.66 116 ARG A N 1
ATOM 874 C CA . ARG A 1 116 ? -7.618 17.064 11.108 1.00 40.66 116 ARG A CA 1
ATOM 875 C C . ARG A 1 116 ? -6.940 16.918 12.480 1.00 40.66 116 ARG A C 1
ATOM 877 O O . ARG A 1 116 ? -6.436 17.897 13.017 1.00 40.66 116 ARG A O 1
ATOM 884 N N . THR A 1 117 ? -6.942 15.723 13.070 1.00 46.06 117 THR A N 1
ATOM 885 C CA . THR A 1 117 ? -6.437 15.458 14.430 1.00 46.06 117 THR A CA 1
ATOM 886 C C . THR A 1 117 ? -5.117 14.684 14.461 1.00 46.06 117 THR A C 1
ATOM 888 O O . THR A 1 117 ? -4.652 14.297 15.535 1.00 46.06 117 THR A O 1
ATOM 891 N N . ARG A 1 118 ? -4.509 14.412 13.300 1.00 63.00 118 ARG A N 1
ATOM 892 C CA . ARG A 1 118 ? -3.333 13.545 13.205 1.00 63.00 118 ARG A CA 1
ATOM 893 C C . ARG A 1 118 ? -2.022 14.328 13.329 1.00 63.00 118 ARG A C 1
ATOM 895 O O . ARG A 1 118 ? -1.755 15.217 12.532 1.00 63.00 118 ARG A O 1
ATOM 902 N N . LYS A 1 119 ? -1.163 13.884 14.252 1.00 67.38 119 LYS A N 1
ATOM 903 C CA . LYS A 1 119 ? 0.265 14.238 14.292 1.00 67.38 119 LYS A CA 1
ATOM 904 C C . LYS A 1 119 ? 1.000 13.614 13.108 1.00 67.38 119 LYS A C 1
ATOM 906 O O . LYS A 1 119 ? 0.814 12.420 12.846 1.00 67.38 119 LYS A O 1
ATOM 911 N N . GLY A 1 120 ? 1.850 14.391 12.437 1.00 79.56 120 GLY A N 1
ATOM 912 C CA . GLY A 1 120 ? 2.712 13.896 11.365 1.00 79.56 120 GLY A CA 1
ATOM 913 C C . GLY A 1 120 ? 3.574 12.694 11.784 1.00 79.56 120 GLY A C 1
ATOM 914 O O . GLY A 1 120 ? 3.833 12.464 12.968 1.00 79.56 120 GLY A O 1
ATOM 915 N N . VAL A 1 121 ? 4.036 11.927 10.797 1.00 89.69 121 VAL A N 1
ATOM 916 C CA . VAL A 1 121 ? 4.941 10.779 10.961 1.00 89.69 121 VAL A CA 1
ATOM 917 C C . VAL A 1 121 ? 6.234 10.997 10.179 1.00 89.69 121 VAL A C 1
ATOM 919 O O . VAL A 1 121 ? 6.232 11.689 9.164 1.00 89.69 121 VAL A O 1
ATOM 922 N N . VAL A 1 122 ? 7.343 10.406 10.628 1.00 93.19 122 VAL A N 1
ATOM 923 C CA . VAL A 1 122 ? 8.633 10.532 9.924 1.00 93.19 122 VAL A CA 1
ATOM 924 C C . VAL A 1 122 ? 8.583 9.724 8.617 1.00 93.19 122 VAL A C 1
ATOM 926 O O . VAL A 1 122 ? 8.373 8.511 8.697 1.00 93.19 122 VAL A O 1
ATOM 929 N N . PRO A 1 123 ? 8.755 10.336 7.429 1.00 95.56 123 PRO A N 1
ATOM 930 C CA . PRO A 1 123 ? 8.739 9.608 6.164 1.00 95.56 123 PRO A CA 1
ATOM 931 C C . PRO A 1 123 ? 10.076 8.903 5.908 1.00 95.56 123 PRO A C 1
ATOM 933 O O . PRO A 1 123 ? 11.131 9.497 6.096 1.00 95.56 123 PRO A O 1
ATOM 936 N N . TYR A 1 124 ? 10.030 7.670 5.409 1.00 98.19 124 TYR A N 1
ATOM 937 C CA . TYR A 1 124 ? 11.180 6.892 4.947 1.00 98.19 124 TYR A CA 1
ATOM 938 C C . TYR A 1 124 ? 10.924 6.368 3.535 1.00 98.19 124 TYR A C 1
ATOM 940 O O . TYR A 1 124 ? 9.831 5.893 3.228 1.00 98.19 124 TYR A O 1
ATOM 948 N N . VAL A 1 125 ? 11.949 6.390 2.684 1.00 98.56 125 VAL A N 1
ATOM 949 C CA . VAL A 1 125 ? 11.914 5.686 1.393 1.00 98.56 125 VAL A CA 1
ATOM 950 C C . VAL A 1 125 ? 12.693 4.386 1.512 1.00 98.56 125 VAL A C 1
ATOM 952 O O . VAL A 1 125 ? 13.826 4.380 1.994 1.00 98.56 125 VAL A O 1
ATOM 955 N N . VAL A 1 126 ? 12.095 3.290 1.057 1.00 98.81 126 VAL A N 1
ATOM 956 C CA . VAL A 1 126 ? 12.636 1.941 1.200 1.00 98.81 126 VAL A CA 1
ATOM 957 C C . VAL A 1 126 ? 12.904 1.339 -0.173 1.00 98.81 126 VAL A C 1
ATOM 959 O O . VAL A 1 126 ? 12.005 1.228 -1.004 1.00 98.81 126 VAL A O 1
ATOM 962 N N . THR A 1 127 ? 14.150 0.936 -0.423 1.00 98.62 127 THR A N 1
ATOM 963 C CA . THR A 1 127 ? 14.528 0.233 -1.662 1.00 98.62 127 THR A CA 1
ATOM 964 C C . THR A 1 127 ? 15.679 -0.737 -1.414 1.00 98.62 127 THR A C 1
ATOM 966 O O . THR A 1 127 ? 16.350 -0.676 -0.391 1.00 98.62 127 THR A O 1
ATOM 969 N N . LYS A 1 128 ? 16.003 -1.584 -2.387 1.00 98.12 128 LYS A N 1
ATOM 970 C CA . LYS A 1 128 ? 17.263 -2.334 -2.457 1.00 98.12 128 LYS A CA 1
ATOM 971 C C . LYS A 1 128 ? 18.248 -1.709 -3.459 1.00 98.12 128 LYS A C 1
ATOM 973 O O . LYS A 1 128 ? 19.072 -2.417 -4.035 1.00 98.12 128 LYS A O 1
ATOM 978 N N . LYS A 1 129 ? 18.222 -0.380 -3.661 1.00 97.62 129 LYS A N 1
ATOM 979 C CA . LYS A 1 129 ? 19.014 0.332 -4.697 1.00 97.62 129 LYS A CA 1
ATOM 980 C C . LYS A 1 129 ? 20.535 0.112 -4.630 1.00 97.62 129 LYS A C 1
ATOM 982 O O . LYS A 1 129 ? 21.249 0.244 -5.624 1.00 97.62 129 LYS A O 1
ATOM 987 N N . THR A 1 130 ? 21.065 -0.272 -3.467 1.00 96.25 130 THR A N 1
ATOM 988 C CA . THR A 1 130 ? 22.487 -0.621 -3.305 1.00 96.25 130 THR A CA 1
ATOM 989 C C . THR A 1 130 ? 22.869 -1.924 -4.015 1.00 96.25 130 THR A C 1
ATOM 991 O O . THR A 1 130 ? 24.032 -2.069 -4.389 1.00 96.25 130 THR A O 1
ATOM 994 N N . VAL A 1 131 ? 21.908 -2.817 -4.269 1.00 97.94 131 VAL A N 1
ATOM 995 C CA . VAL A 1 131 ? 22.083 -4.083 -5.000 1.00 97.94 131 VAL A CA 1
ATOM 996 C C . VAL A 1 131 ? 21.378 -4.010 -6.357 1.00 97.94 131 VAL A C 1
ATOM 998 O O . VAL A 1 131 ? 22.006 -4.203 -7.395 1.00 97.94 131 VAL A O 1
ATOM 1001 N N . PHE A 1 132 ? 20.098 -3.639 -6.371 1.00 97.94 132 PHE A N 1
ATOM 1002 C CA . PHE A 1 132 ? 19.302 -3.452 -7.582 1.00 97.94 132 PHE A CA 1
ATOM 1003 C C . PHE A 1 132 ? 19.408 -2.012 -8.078 1.00 97.94 132 PHE A C 1
ATOM 1005 O O . PHE A 1 132 ? 18.555 -1.176 -7.797 1.00 97.94 132 PHE A O 1
ATOM 1012 N N . LYS A 1 133 ? 20.473 -1.719 -8.833 1.00 98.12 133 LYS A N 1
ATOM 1013 C CA . LYS A 1 133 ? 20.806 -0.353 -9.284 1.00 98.12 133 LYS A CA 1
ATOM 1014 C C . LYS A 1 133 ? 19.687 0.347 -10.053 1.00 98.12 133 LYS A C 1
ATOM 1016 O O . LYS A 1 133 ? 19.569 1.563 -9.957 1.00 98.12 133 LYS A O 1
ATOM 1021 N N . TRP A 1 134 ? 18.835 -0.403 -10.752 1.00 97.75 134 TRP A N 1
ATOM 1022 C CA . TRP A 1 134 ? 17.679 0.154 -11.459 1.00 97.75 134 TRP A CA 1
ATOM 1023 C C . TRP A 1 134 ? 16.673 0.854 -10.521 1.00 97.75 134 TRP A C 1
ATOM 1025 O O . TRP A 1 134 ? 15.938 1.726 -10.971 1.00 97.75 134 TRP A O 1
ATOM 1035 N N . GLN A 1 135 ? 16.669 0.538 -9.219 1.00 98.50 135 GLN A N 1
ATOM 1036 C CA . GLN A 1 135 ? 15.803 1.178 -8.220 1.00 98.50 135 GLN A CA 1
ATOM 1037 C C . GLN A 1 135 ? 16.295 2.563 -7.764 1.00 98.50 135 GLN A C 1
ATOM 1039 O O . GLN A 1 135 ? 15.603 3.226 -6.989 1.00 98.50 135 GLN A O 1
ATOM 1044 N N . GLU A 1 136 ? 17.477 3.020 -8.199 1.00 98.19 136 GLU A N 1
ATOM 1045 C CA . GLU A 1 136 ? 17.994 4.350 -7.836 1.00 98.19 136 GLU A CA 1
ATOM 1046 C C . GLU A 1 136 ? 17.059 5.468 -8.318 1.00 98.19 136 GLU A C 1
ATOM 1048 O O . GLU A 1 136 ? 16.829 6.419 -7.577 1.00 98.19 136 GLU A O 1
ATOM 1053 N N . GLY A 1 137 ? 16.448 5.315 -9.501 1.00 97.88 137 GLY A N 1
ATOM 1054 C CA . GLY A 1 137 ? 15.524 6.308 -10.061 1.00 97.88 137 GLY A CA 1
ATOM 1055 C C . GLY A 1 137 ? 14.320 6.599 -9.159 1.00 97.88 137 GLY A C 1
ATOM 1056 O O . GLY A 1 137 ? 13.923 7.751 -9.026 1.00 97.88 137 GLY A O 1
ATOM 1057 N N . PHE A 1 138 ? 13.797 5.585 -8.460 1.00 98.50 138 PHE A N 1
ATOM 1058 C CA . PHE A 1 138 ? 12.718 5.770 -7.485 1.00 98.50 138 PHE A CA 1
ATOM 1059 C C . PHE A 1 138 ? 13.166 6.639 -6.304 1.00 98.50 138 PHE A C 1
ATOM 1061 O O . PHE A 1 138 ? 12.474 7.575 -5.919 1.00 98.50 138 PHE A O 1
ATOM 1068 N N . TRP A 1 139 ? 14.343 6.355 -5.736 1.00 98.31 139 TRP A N 1
ATOM 1069 C CA . TRP A 1 139 ? 14.896 7.152 -4.637 1.00 98.31 139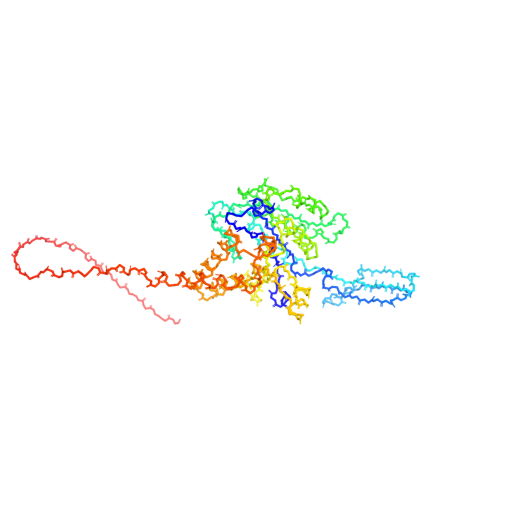 TRP A CA 1
ATOM 1070 C C . TRP A 1 139 ? 15.156 8.599 -5.060 1.00 98.31 139 TRP A C 1
ATOM 1072 O O . TRP A 1 139 ? 14.785 9.513 -4.328 1.00 98.31 139 TRP A O 1
ATOM 1082 N N . VAL A 1 140 ? 15.763 8.799 -6.232 1.00 98.25 140 VAL A N 1
ATOM 1083 C CA . VAL A 1 140 ? 16.066 10.132 -6.766 1.00 98.25 140 VAL A CA 1
ATOM 1084 C C . VAL A 1 140 ? 14.784 10.941 -6.946 1.00 98.25 140 VAL A C 1
ATOM 1086 O O . VAL A 1 140 ? 14.690 12.018 -6.370 1.00 98.25 140 VAL A O 1
ATOM 1089 N N . ALA A 1 141 ? 13.766 10.394 -7.619 1.00 98.06 141 ALA A N 1
ATOM 1090 C CA . ALA A 1 141 ? 12.493 11.090 -7.824 1.00 98.06 141 ALA A CA 1
ATOM 1091 C C . ALA A 1 141 ? 11.814 11.475 -6.494 1.00 98.06 141 ALA A C 1
ATOM 1093 O O . ALA A 1 141 ? 11.382 12.613 -6.312 1.00 98.06 141 ALA A O 1
ATOM 1094 N N . MET A 1 142 ? 11.779 10.558 -5.519 1.00 98.19 142 MET A N 1
ATOM 1095 C CA . MET A 1 142 ? 11.238 10.847 -4.184 1.00 98.19 142 MET A CA 1
ATOM 1096 C C . MET A 1 142 ? 12.040 11.946 -3.467 1.00 98.19 142 MET A C 1
ATOM 1098 O O . MET A 1 142 ? 11.460 12.820 -2.822 1.00 98.19 142 MET A O 1
ATOM 1102 N N . LYS A 1 143 ? 13.374 11.910 -3.567 1.00 97.69 143 LYS A N 1
ATOM 1103 C CA . LYS A 1 143 ? 14.266 12.878 -2.921 1.00 97.69 143 LYS A CA 1
ATOM 1104 C C . LYS A 1 143 ? 14.151 14.266 -3.538 1.00 97.69 143 LYS A C 1
ATOM 1106 O O . LYS A 1 143 ? 14.097 15.235 -2.790 1.00 97.69 143 LYS A O 1
ATOM 1111 N N . GLU A 1 144 ? 14.078 14.358 -4.862 1.00 97.38 144 GLU A N 1
ATOM 1112 C CA . GLU A 1 144 ? 13.907 15.618 -5.590 1.00 97.38 144 GLU A CA 1
ATOM 1113 C C . GLU A 1 144 ? 12.605 16.316 -5.189 1.00 97.38 144 GLU A C 1
ATOM 1115 O O . GLU A 1 144 ? 12.624 17.495 -4.837 1.00 97.38 144 GLU A O 1
ATOM 1120 N N . VAL A 1 145 ? 11.489 15.578 -5.138 1.00 94.75 145 VAL A N 1
ATOM 1121 C CA . VAL A 1 145 ? 10.200 16.125 -4.683 1.00 94.75 145 VAL A CA 1
ATOM 1122 C C . VAL A 1 145 ? 10.269 16.577 -3.226 1.00 94.75 145 VAL A C 1
ATOM 1124 O O . VAL A 1 145 ? 9.790 17.664 -2.894 1.00 94.75 145 VAL A O 1
ATOM 1127 N N . PHE A 1 146 ? 10.870 15.770 -2.346 1.00 94.56 146 PHE A N 1
ATOM 1128 C CA . PHE A 1 146 ? 11.031 16.144 -0.943 1.00 94.56 146 PHE A CA 1
ATOM 1129 C C . PHE A 1 146 ? 11.847 17.430 -0.792 1.00 94.56 146 PHE A C 1
ATOM 1131 O O . PHE A 1 146 ? 11.406 18.358 -0.117 1.00 94.56 146 PHE A O 1
ATOM 1138 N N . ASP A 1 147 ? 13.010 17.500 -1.440 1.00 95.00 147 ASP A N 1
ATOM 1139 C CA . ASP A 1 147 ? 13.918 18.641 -1.342 1.00 95.00 147 ASP A CA 1
ATOM 1140 C C . ASP A 1 147 ? 13.295 19.927 -1.882 1.00 95.00 147 ASP A C 1
ATOM 1142 O O . ASP A 1 147 ? 13.482 20.986 -1.286 1.00 95.00 147 ASP A O 1
ATOM 1146 N N . ALA A 1 148 ? 12.538 19.832 -2.976 1.00 92.94 148 ALA A N 1
ATOM 1147 C CA . ALA A 1 148 ? 11.915 20.984 -3.615 1.00 92.94 148 ALA A CA 1
ATOM 1148 C C . ALA A 1 148 ? 10.683 21.514 -2.864 1.00 92.94 148 ALA A C 1
ATOM 1150 O O . ALA A 1 148 ? 10.423 22.716 -2.904 1.00 92.94 148 ALA A O 1
ATOM 1151 N N . HIS A 1 149 ? 9.907 20.643 -2.205 1.00 87.94 149 HIS A N 1
ATOM 1152 C CA . HIS A 1 149 ? 8.566 21.007 -1.722 1.00 87.94 149 HIS A CA 1
ATOM 1153 C C . HIS A 1 149 ? 8.317 20.772 -0.230 1.00 87.94 149 HIS A C 1
ATOM 1155 O O . HIS A 1 149 ? 7.404 21.378 0.331 1.00 87.94 149 HIS A O 1
ATOM 1161 N N . TYR A 1 150 ? 9.081 19.894 0.419 1.00 88.19 150 TYR A N 1
ATOM 1162 C CA . TYR A 1 150 ? 8.757 19.396 1.760 1.00 88.19 150 TYR A CA 1
ATOM 1163 C C . TYR A 1 150 ? 9.889 19.537 2.776 1.00 88.19 150 TYR A C 1
ATOM 1165 O O . TYR A 1 150 ? 9.633 19.428 3.973 1.00 88.19 150 TYR A O 1
ATOM 1173 N N . LYS A 1 151 ? 11.116 19.810 2.331 1.00 88.38 151 LYS A N 1
ATOM 1174 C CA . LYS A 1 151 ? 12.300 19.906 3.190 1.00 88.38 151 LYS A CA 1
ATOM 1175 C C . LYS A 1 151 ? 12.160 20.925 4.318 1.00 88.38 151 LYS A C 1
ATOM 1177 O O . LYS A 1 151 ? 12.561 20.645 5.443 1.00 88.38 151 LYS A O 1
ATOM 1182 N N . ASP A 1 152 ? 11.566 22.074 4.014 1.00 85.88 152 ASP A N 1
ATOM 1183 C CA . ASP A 1 152 ? 11.396 23.179 4.961 1.00 85.88 152 ASP A CA 1
ATOM 1184 C C . ASP A 1 152 ? 10.093 23.072 5.775 1.00 85.88 152 ASP A C 1
ATOM 1186 O O . ASP A 1 152 ? 9.738 23.984 6.525 1.00 85.88 152 ASP A O 1
ATOM 1190 N N . ASN A 1 153 ? 9.346 21.970 5.636 1.00 77.62 153 ASN A N 1
ATOM 1191 C CA . ASN A 1 153 ? 8.130 21.749 6.407 1.00 77.62 153 ASN A CA 1
ATOM 1192 C C . ASN A 1 153 ? 8.491 21.512 7.893 1.00 77.62 153 ASN A C 1
ATOM 1194 O O . ASN A 1 153 ? 9.341 20.667 8.178 1.00 77.62 153 ASN A O 1
ATOM 1198 N N . PRO A 1 154 ? 7.826 22.185 8.856 1.00 69.06 154 PRO A N 1
ATOM 1199 C CA . PRO A 1 154 ? 8.074 22.016 10.295 1.00 69.06 154 PRO A CA 1
ATOM 1200 C C . PRO A 1 154 ? 7.639 20.649 10.865 1.00 69.06 154 PRO A C 1
ATOM 1202 O O . PRO A 1 154 ? 7.630 20.463 12.083 1.00 69.06 154 PRO A O 1
ATOM 1205 N N . GLY A 1 155 ? 7.223 19.710 10.011 1.00 71.62 155 GLY A N 1
ATOM 1206 C CA . GLY A 1 155 ? 6.867 18.344 10.369 1.00 71.62 155 GLY A CA 1
ATOM 1207 C C . GLY A 1 155 ? 8.024 17.528 10.973 1.00 71.62 155 GLY A C 1
ATOM 1208 O O . GLY A 1 155 ? 9.137 18.010 11.161 1.00 71.62 155 GLY A O 1
ATOM 1209 N N . PRO A 1 156 ? 7.786 16.246 11.292 1.00 71.25 156 PRO A N 1
ATOM 1210 C CA . PRO A 1 156 ? 8.716 15.417 12.068 1.00 71.25 156 PRO A CA 1
ATOM 1211 C C . PRO A 1 156 ? 9.999 15.004 11.322 1.00 71.25 156 PRO A C 1
ATOM 1213 O O . PRO A 1 156 ? 10.835 14.309 11.899 1.00 71.25 156 PRO A O 1
ATOM 1216 N N . SER A 1 157 ? 10.178 15.396 10.058 1.00 71.31 157 SER A N 1
ATOM 1217 C CA . SER A 1 157 ? 11.451 15.230 9.354 1.00 71.31 157 SER A CA 1
ATOM 1218 C C . SER A 1 157 ? 12.435 16.323 9.767 1.00 71.31 157 SER A C 1
ATOM 1220 O O . SER A 1 157 ? 12.107 17.503 9.709 1.00 71.31 157 SER A O 1
ATOM 1222 N N . ALA A 1 158 ? 13.672 15.957 10.106 1.00 66.38 158 ALA A N 1
ATOM 1223 C CA . ALA A 1 158 ? 14.735 16.898 10.479 1.00 66.38 158 ALA A CA 1
ATOM 1224 C C . ALA A 1 158 ? 15.337 17.657 9.271 1.00 66.38 158 ALA A C 1
ATOM 1226 O O . ALA A 1 158 ? 16.551 17.813 9.180 1.00 66.38 158 ALA A O 1
ATOM 1227 N N . GLY A 1 159 ? 14.510 18.067 8.303 1.00 79.56 159 GLY A N 1
ATOM 1228 C CA . GLY A 1 159 ? 14.960 18.697 7.055 1.00 79.56 159 GLY A CA 1
ATOM 1229 C C . GLY A 1 159 ? 15.715 17.762 6.101 1.00 79.56 159 GLY A C 1
ATOM 1230 O O . GLY A 1 159 ? 16.298 18.215 5.119 1.00 79.56 159 GLY A O 1
ATOM 1231 N N . GLU A 1 160 ? 15.709 16.456 6.364 1.00 89.12 160 GLU A N 1
ATOM 1232 C CA . GLU A 1 160 ? 16.296 15.435 5.499 1.00 89.12 160 GLU A CA 1
ATOM 1233 C C . GLU A 1 160 ? 15.312 14.286 5.294 1.00 89.12 160 GLU A C 1
ATOM 1235 O O . GLU A 1 160 ? 14.590 13.894 6.214 1.00 89.12 160 GLU A O 1
ATOM 1240 N N . LEU A 1 161 ? 15.312 13.734 4.079 1.00 95.06 161 LEU A N 1
ATOM 1241 C CA . LEU A 1 161 ? 14.584 12.515 3.758 1.00 95.06 161 LEU A CA 1
ATOM 1242 C C . LEU A 1 161 ? 15.482 11.307 4.050 1.00 95.06 161 LEU A C 1
ATOM 1244 O O . LEU A 1 161 ? 16.497 11.146 3.369 1.00 95.06 161 LEU A O 1
ATOM 1248 N N . PRO A 1 162 ? 15.144 10.445 5.019 1.00 95.69 162 PRO A N 1
ATOM 1249 C CA . PRO A 1 162 ? 15.895 9.223 5.253 1.00 95.69 162 PRO A CA 1
ATOM 1250 C C . PRO A 1 162 ? 15.571 8.140 4.209 1.00 95.69 162 PRO A C 1
ATOM 1252 O O . PRO A 1 162 ? 14.422 7.931 3.809 1.00 95.69 162 PRO A O 1
ATOM 1255 N N . HIS A 1 163 ? 16.609 7.400 3.816 1.00 97.75 163 HIS A N 1
ATOM 1256 C CA . HIS A 1 163 ? 16.521 6.183 3.004 1.00 97.75 163 HIS A CA 1
ATOM 1257 C C . HIS A 1 163 ? 16.854 4.958 3.859 1.00 97.75 163 HIS A C 1
ATOM 1259 O O . HIS A 1 163 ? 17.771 5.005 4.680 1.00 97.75 163 HIS A O 1
ATOM 1265 N N . LEU A 1 164 ? 16.138 3.855 3.647 1.00 98.44 164 LEU A N 1
ATOM 1266 C CA . LEU A 1 164 ? 16.456 2.551 4.224 1.00 98.44 164 LEU A CA 1
ATOM 1267 C C . LEU A 1 164 ? 16.615 1.505 3.121 1.00 98.44 164 LEU A C 1
ATOM 1269 O O . LEU A 1 164 ? 15.843 1.458 2.160 1.00 98.44 164 LEU A O 1
ATOM 1273 N N . ILE A 1 165 ? 17.585 0.606 3.302 1.00 98.38 165 ILE A N 1
ATOM 1274 C CA . ILE A 1 165 ? 17.597 -0.657 2.560 1.00 98.38 165 ILE A CA 1
ATOM 1275 C C . ILE A 1 165 ? 16.458 -1.563 3.059 1.00 98.38 165 ILE A C 1
ATOM 1277 O O . ILE A 1 165 ? 16.163 -1.550 4.256 1.00 98.38 165 ILE A O 1
ATOM 1281 N N . SER A 1 166 ? 15.792 -2.322 2.180 1.00 98.00 166 SER A N 1
ATOM 1282 C CA . SER A 1 166 ? 14.567 -3.069 2.543 1.00 98.00 166 SER A CA 1
ATOM 1283 C C . SER A 1 166 ? 14.750 -4.082 3.681 1.00 98.00 166 SER A C 1
ATOM 1285 O O . SER A 1 166 ? 13.875 -4.218 4.531 1.00 98.00 166 SER A O 1
ATOM 1287 N N . ASP A 1 167 ? 15.928 -4.692 3.790 1.00 97.69 167 ASP A N 1
ATOM 1288 C CA . ASP A 1 167 ? 16.348 -5.541 4.912 1.00 97.69 167 ASP A CA 1
ATOM 1289 C C . ASP A 1 167 ? 16.518 -4.774 6.232 1.00 97.69 167 ASP A C 1
ATOM 1291 O O . ASP A 1 167 ? 16.228 -5.301 7.301 1.00 97.69 167 ASP A O 1
ATOM 1295 N N . ALA A 1 168 ? 16.943 -3.511 6.198 1.00 98.25 168 ALA A N 1
ATOM 1296 C CA . ALA A 1 168 ? 16.924 -2.676 7.397 1.00 98.25 168 ALA A CA 1
ATOM 1297 C C . ALA A 1 168 ? 15.492 -2.251 7.754 1.00 98.25 168 ALA A C 1
ATOM 1299 O O . ALA A 1 168 ? 15.164 -2.193 8.939 1.00 98.25 168 ALA A O 1
ATOM 1300 N N . ALA A 1 169 ? 14.644 -1.980 6.755 1.00 98.50 169 ALA A N 1
ATOM 1301 C CA . ALA A 1 169 ? 13.254 -1.579 6.961 1.00 98.50 169 ALA A CA 1
ATOM 1302 C C . ALA A 1 169 ? 12.439 -2.665 7.680 1.00 98.50 169 ALA A C 1
ATOM 1304 O O . ALA A 1 169 ? 11.841 -2.350 8.708 1.00 98.50 169 ALA A O 1
ATOM 1305 N N . THR A 1 170 ? 12.510 -3.931 7.245 1.00 98.19 170 THR A N 1
ATOM 1306 C CA . THR A 1 170 ? 11.870 -5.066 7.956 1.00 98.19 170 THR A CA 1
ATOM 1307 C C . THR A 1 170 ? 12.309 -5.143 9.424 1.00 98.19 170 THR A C 1
ATOM 1309 O O . THR A 1 170 ? 11.495 -5.251 10.343 1.00 98.19 170 THR A O 1
ATOM 1312 N N . MET A 1 171 ? 13.600 -4.927 9.704 1.00 98.31 171 MET A N 1
ATOM 1313 C CA . MET A 1 171 ? 14.094 -4.919 11.082 1.00 98.31 171 MET A CA 1
ATOM 1314 C C . MET A 1 171 ? 13.580 -3.723 11.894 1.00 98.31 171 MET A C 1
ATOM 1316 O O . MET A 1 171 ? 13.435 -3.831 13.112 1.00 98.31 171 MET A O 1
ATOM 1320 N N . GLN A 1 172 ? 13.370 -2.557 11.277 1.00 98.44 172 GLN A N 1
ATOM 1321 C CA . GLN A 1 172 ? 12.828 -1.390 11.980 1.00 98.44 172 GLN A CA 1
ATOM 1322 C C . GLN A 1 172 ? 11.319 -1.483 12.194 1.00 98.44 172 GLN A C 1
ATOM 1324 O O . GLN A 1 172 ? 10.857 -1.053 13.244 1.00 98.44 172 GLN A O 1
ATOM 1329 N N . ILE A 1 173 ? 10.573 -2.106 11.278 1.00 98.50 173 ILE A N 1
ATOM 1330 C CA . ILE A 1 173 ? 9.144 -2.412 11.449 1.00 98.50 173 ILE A CA 1
ATOM 1331 C C . ILE A 1 173 ? 8.935 -3.153 12.776 1.00 98.50 173 ILE A C 1
ATOM 1333 O O . ILE A 1 173 ? 8.136 -2.723 13.606 1.00 98.50 173 ILE A O 1
ATOM 1337 N N . ILE A 1 174 ? 9.734 -4.184 13.048 1.00 97.94 174 ILE A N 1
ATOM 1338 C CA . ILE A 1 174 ? 9.621 -4.976 14.281 1.00 97.94 174 ILE A CA 1
ATOM 1339 C C . ILE A 1 174 ? 10.115 -4.199 15.517 1.00 97.94 174 ILE A C 1
ATOM 1341 O O . ILE A 1 174 ? 9.571 -4.350 16.610 1.00 97.94 174 ILE A O 1
ATOM 1345 N N . ARG A 1 175 ? 11.153 -3.362 15.375 1.00 97.94 175 ARG A N 1
ATOM 1346 C CA . ARG A 1 175 ? 11.782 -2.654 16.509 1.00 97.94 175 ARG A CA 1
ATOM 1347 C C . ARG A 1 175 ? 11.046 -1.386 16.931 1.00 97.94 175 ARG A C 1
ATOM 1349 O O . ARG A 1 175 ? 10.975 -1.089 18.122 1.00 97.94 175 ARG A O 1
ATOM 1356 N N . TRP A 1 176 ? 10.519 -0.611 15.990 1.00 97.56 176 TRP A N 1
ATOM 1357 C CA . TRP A 1 176 ? 9.901 0.691 16.245 1.00 97.56 176 TRP A CA 1
ATOM 1358 C C . TRP A 1 176 ? 8.410 0.564 16.573 1.00 97.56 176 TRP A C 1
ATOM 1360 O O . TRP A 1 176 ? 7.572 1.253 16.000 1.00 97.56 176 TRP A O 1
ATOM 1370 N N . THR A 1 177 ? 8.062 -0.266 17.561 1.00 96.88 177 THR A N 1
ATOM 1371 C CA . THR A 1 177 ? 6.670 -0.463 18.028 1.00 96.88 177 THR A CA 1
ATOM 1372 C C . THR A 1 177 ? 6.039 0.799 18.633 1.00 96.88 177 THR A C 1
ATOM 1374 O O . THR A 1 177 ? 4.826 0.898 18.808 1.00 96.88 177 THR A O 1
ATOM 1377 N N . GLY A 1 178 ? 6.840 1.840 18.886 1.00 95.69 178 GLY A N 1
ATOM 1378 C CA . GLY A 1 178 ? 6.331 3.187 19.144 1.00 95.69 178 GLY A CA 1
ATOM 1379 C C . GLY A 1 178 ? 5.500 3.764 17.988 1.00 95.69 178 GLY A C 1
ATOM 1380 O O . GLY A 1 178 ? 4.691 4.659 18.232 1.00 95.69 178 GLY A O 1
ATOM 1381 N N . GLY A 1 179 ? 5.661 3.239 16.767 1.00 94.62 179 GLY A N 1
ATOM 1382 C CA . GLY A 1 179 ? 5.007 3.720 15.553 1.00 94.62 179 GLY A CA 1
ATOM 1383 C C . GLY A 1 179 ? 5.436 5.141 15.184 1.00 94.62 179 GLY A C 1
ATOM 1384 O O . GLY A 1 179 ? 6.486 5.619 15.616 1.00 94.62 179 GLY A O 1
ATOM 1385 N N . GLY A 1 180 ? 4.607 5.851 14.416 1.00 92.69 180 GLY A N 1
ATOM 1386 C CA . GLY A 1 180 ? 4.864 7.255 14.077 1.00 92.69 180 GLY A CA 1
ATOM 1387 C C . GLY A 1 180 ? 5.865 7.443 12.936 1.00 92.69 180 GLY A C 1
ATOM 1388 O O . GLY A 1 180 ? 6.529 8.478 12.860 1.00 92.69 180 GLY A O 1
ATOM 1389 N N . PHE A 1 181 ? 5.953 6.460 12.044 1.00 95.06 181 PHE A N 1
ATOM 1390 C CA . PHE A 1 181 ? 6.740 6.515 10.816 1.00 95.06 181 PHE A CA 1
ATOM 1391 C C . PHE A 1 181 ? 5.863 6.200 9.597 1.00 95.06 181 PHE A C 1
ATOM 1393 O O . PHE A 1 181 ? 4.800 5.589 9.714 1.00 95.06 181 PHE A O 1
ATOM 1400 N N . GLY A 1 182 ? 6.304 6.646 8.427 1.00 96.62 182 GLY A N 1
ATOM 1401 C CA . GLY A 1 182 ? 5.742 6.281 7.134 1.00 96.62 182 GLY A CA 1
ATOM 1402 C C . GLY A 1 182 ? 6.807 5.635 6.258 1.00 96.62 182 GLY A C 1
ATOM 1403 O O . GLY A 1 182 ? 7.960 6.053 6.317 1.00 96.62 182 GLY A O 1
ATOM 1404 N N . MET A 1 183 ? 6.449 4.650 5.438 1.00 98.50 183 MET A N 1
ATOM 1405 C CA . MET A 1 183 ? 7.365 4.039 4.468 1.00 98.50 183 MET A CA 1
ATOM 1406 C C . MET A 1 183 ? 6.785 4.080 3.055 1.00 98.50 183 MET A C 1
ATOM 1408 O O . MET A 1 183 ? 5.605 3.814 2.869 1.00 98.50 183 MET A O 1
ATOM 1412 N N . ALA A 1 184 ? 7.615 4.383 2.061 1.00 98.50 184 ALA A N 1
ATOM 1413 C CA . ALA A 1 184 ? 7.266 4.272 0.648 1.00 98.50 184 ALA A CA 1
ATOM 1414 C C . ALA A 1 184 ? 8.211 3.292 -0.056 1.00 98.50 184 ALA A C 1
ATOM 1416 O O . ALA A 1 184 ? 9.432 3.416 0.082 1.00 98.50 184 ALA A O 1
ATOM 1417 N N . ALA A 1 185 ? 7.663 2.334 -0.805 1.00 98.62 185 ALA A N 1
ATOM 1418 C CA . ALA A 1 185 ? 8.436 1.274 -1.454 1.00 98.62 185 ALA A CA 1
ATOM 1419 C C . ALA A 1 185 ? 7.879 0.889 -2.835 1.00 98.62 185 ALA A C 1
ATOM 1421 O O . ALA A 1 185 ? 6.739 1.206 -3.187 1.00 98.62 185 ALA A O 1
ATOM 1422 N N . HIS A 1 186 ? 8.689 0.153 -3.604 1.00 98.31 186 HIS A N 1
ATOM 1423 C CA . HIS A 1 186 ? 8.258 -0.469 -4.859 1.00 98.31 186 HIS A CA 1
ATOM 1424 C C . HIS A 1 186 ? 7.131 -1.481 -4.621 1.00 98.31 186 HIS A C 1
ATOM 1426 O O . HIS A 1 186 ? 6.918 -1.946 -3.504 1.00 98.31 186 HIS A O 1
ATOM 1432 N N . ASN A 1 187 ? 6.436 -1.861 -5.693 1.00 96.69 187 ASN A N 1
ATOM 1433 C CA . ASN A 1 187 ? 5.252 -2.715 -5.637 1.00 96.69 187 ASN A CA 1
ATOM 1434 C C . ASN A 1 187 ? 5.455 -4.024 -4.849 1.00 96.69 187 ASN A C 1
ATOM 1436 O O . ASN A 1 187 ? 4.642 -4.337 -3.983 1.00 96.69 187 ASN A O 1
ATOM 1440 N N . TYR A 1 188 ? 6.530 -4.769 -5.127 1.00 97.06 188 TYR A N 1
ATOM 1441 C CA . TYR A 1 188 ? 6.807 -6.042 -4.454 1.00 97.06 188 TYR A CA 1
ATOM 1442 C C . TYR A 1 188 ? 7.239 -5.859 -2.993 1.00 97.06 188 TYR A C 1
ATOM 1444 O O . TYR A 1 188 ? 6.604 -6.419 -2.101 1.00 97.06 188 TYR A O 1
ATOM 1452 N N . ASP A 1 189 ? 8.251 -5.020 -2.735 1.00 98.12 189 ASP A N 1
ATOM 1453 C CA . ASP A 1 189 ? 8.709 -4.719 -1.368 1.00 98.12 189 ASP A CA 1
ATOM 1454 C C . ASP A 1 189 ? 7.560 -4.179 -0.501 1.00 98.12 189 ASP A C 1
ATOM 1456 O O . ASP A 1 189 ? 7.410 -4.574 0.651 1.00 98.12 189 ASP A O 1
ATOM 1460 N N . GLY A 1 190 ? 6.716 -3.303 -1.052 1.00 96.81 190 GLY A N 1
ATOM 1461 C CA . GLY A 1 190 ? 5.573 -2.744 -0.341 1.00 96.81 190 GLY A CA 1
ATOM 1462 C C . GLY A 1 190 ? 4.501 -3.775 0.000 1.00 96.81 190 GLY A C 1
ATOM 1463 O O . GLY A 1 190 ? 3.828 -3.620 1.011 1.00 96.81 190 GLY A O 1
ATOM 1464 N N . ASP A 1 191 ? 4.347 -4.839 -0.787 1.00 94.69 191 ASP A N 1
ATOM 1465 C CA . ASP A 1 191 ? 3.452 -5.943 -0.427 1.00 94.69 191 ASP A CA 1
ATOM 1466 C C . ASP A 1 191 ? 3.986 -6.693 0.795 1.00 94.69 191 ASP A C 1
ATOM 1468 O O . ASP A 1 191 ? 3.316 -6.775 1.818 1.00 94.69 191 ASP A O 1
ATOM 1472 N N . MET A 1 192 ? 5.245 -7.132 0.726 1.00 96.12 192 MET A N 1
ATOM 1473 C CA . MET A 1 192 ? 5.873 -7.926 1.785 1.00 96.12 192 MET A CA 1
ATOM 1474 C C . MET A 1 192 ? 5.989 -7.142 3.098 1.00 96.12 192 MET A C 1
ATOM 1476 O O . MET A 1 192 ? 5.625 -7.635 4.161 1.00 96.12 192 MET A O 1
ATOM 1480 N N . LEU A 1 193 ? 6.453 -5.891 3.032 1.00 97.69 193 LEU A N 1
ATOM 1481 C CA . LEU A 1 193 ? 6.651 -5.064 4.223 1.00 97.69 193 LEU A CA 1
ATOM 1482 C C . LEU A 1 193 ? 5.323 -4.656 4.874 1.00 97.69 193 LEU A C 1
ATOM 1484 O O . LEU A 1 193 ? 5.273 -4.481 6.089 1.00 97.69 193 LEU A O 1
ATOM 1488 N N . THR A 1 194 ? 4.239 -4.503 4.106 1.00 95.19 194 THR A N 1
ATOM 1489 C CA . THR A 1 194 ? 2.932 -4.175 4.702 1.00 95.19 194 THR A CA 1
ATOM 1490 C C . THR A 1 194 ? 2.289 -5.370 5.391 1.00 95.19 194 THR A C 1
ATOM 1492 O O . THR A 1 194 ? 1.645 -5.172 6.420 1.00 95.19 194 THR A O 1
ATOM 1495 N N . ASP A 1 195 ? 2.533 -6.592 4.915 1.00 92.31 195 ASP A N 1
ATOM 1496 C CA . ASP A 1 195 ? 2.141 -7.812 5.629 1.00 92.31 195 ASP A CA 1
ATOM 1497 C C . ASP A 1 195 ? 2.896 -7.941 6.965 1.00 92.31 195 ASP A C 1
ATOM 1499 O O . ASP A 1 195 ? 2.306 -8.289 7.990 1.00 92.31 195 ASP A O 1
ATOM 1503 N N . GLU A 1 196 ? 4.181 -7.571 7.003 1.00 95.75 196 GLU A N 1
ATOM 1504 C CA . GLU A 1 196 ? 4.948 -7.499 8.254 1.00 95.75 196 GLU A CA 1
ATOM 1505 C C . GLU A 1 196 ? 4.400 -6.429 9.211 1.00 95.75 196 GLU A C 1
ATOM 1507 O O . GLU A 1 196 ? 4.205 -6.707 10.398 1.00 95.75 196 GLU A O 1
ATOM 1512 N N . VAL A 1 197 ? 4.098 -5.222 8.710 1.00 96.12 197 VAL A N 1
ATOM 1513 C CA . VAL A 1 197 ? 3.444 -4.158 9.498 1.00 96.12 197 VAL A CA 1
ATOM 1514 C C . VAL A 1 197 ? 2.111 -4.656 10.057 1.00 96.12 197 VAL A C 1
ATOM 1516 O O . VAL A 1 197 ? 1.836 -4.445 11.238 1.00 96.12 197 VAL A O 1
ATOM 1519 N N . ALA A 1 198 ? 1.305 -5.356 9.255 1.00 90.75 198 ALA A N 1
ATOM 1520 C CA . ALA A 1 198 ? 0.040 -5.936 9.691 1.00 90.75 198 ALA A CA 1
ATOM 1521 C C . ALA A 1 198 ? 0.226 -6.955 10.817 1.00 90.75 198 ALA A C 1
ATOM 1523 O O . ALA A 1 198 ? -0.489 -6.914 11.822 1.00 90.75 198 ALA A O 1
ATOM 1524 N N . GLN A 1 199 ? 1.208 -7.844 10.671 1.00 89.94 199 GLN A N 1
ATOM 1525 C CA . GLN A 1 199 ? 1.492 -8.881 11.652 1.00 89.94 199 GLN A CA 1
ATOM 1526 C C . GLN A 1 199 ? 2.005 -8.302 12.973 1.00 89.94 199 GLN A C 1
ATOM 1528 O O . GLN A 1 199 ? 1.589 -8.764 14.037 1.00 89.94 199 GLN A O 1
ATOM 1533 N N . VAL A 1 200 ? 2.870 -7.283 12.923 1.00 95.06 200 VAL A N 1
ATOM 1534 C CA . VAL A 1 200 ? 3.286 -6.550 14.126 1.00 95.06 200 VAL A CA 1
ATOM 1535 C C . VAL A 1 200 ? 2.082 -5.851 14.744 1.00 95.06 200 VAL A C 1
ATOM 1537 O O . VAL A 1 200 ? 1.932 -5.878 15.962 1.00 95.06 200 VAL A O 1
ATOM 1540 N N . HIS A 1 201 ? 1.211 -5.249 13.929 1.00 92.56 201 HIS A N 1
ATOM 1541 C CA . HIS A 1 201 ? 0.124 -4.417 14.424 1.00 92.56 201 HIS A CA 1
ATOM 1542 C C . HIS A 1 201 ? -1.072 -5.188 14.989 1.00 92.56 201 HIS A C 1
ATOM 1544 O O . HIS A 1 201 ? -1.742 -4.615 15.847 1.00 92.56 201 HIS A O 1
ATOM 1550 N N . ARG A 1 202 ? -1.316 -6.434 14.540 1.00 86.88 202 ARG A N 1
ATOM 1551 C CA . ARG A 1 202 ? -2.083 -7.531 15.185 1.00 86.88 202 ARG A CA 1
ATOM 1552 C C . ARG A 1 202 ? -2.508 -8.575 14.152 1.00 86.88 202 ARG A C 1
ATOM 1554 O O . ARG A 1 202 ? -2.278 -9.764 14.346 1.00 86.88 202 ARG A O 1
ATOM 1561 N N . SER A 1 203 ? -3.144 -8.130 13.072 1.00 81.00 203 SER A N 1
ATOM 1562 C CA . SER A 1 203 ? -3.570 -8.974 11.954 1.00 81.00 203 SER A CA 1
ATOM 1563 C C . SER A 1 203 ? -3.757 -8.137 10.678 1.00 81.00 203 SER A C 1
ATOM 1565 O O . SER A 1 203 ? -3.908 -6.914 10.765 1.00 81.00 203 SER A O 1
ATOM 1567 N N . PRO A 1 204 ? -3.822 -8.769 9.491 1.00 79.44 204 PRO A N 1
ATOM 1568 C CA . PRO A 1 204 ? -4.183 -8.101 8.234 1.00 79.44 204 PRO A CA 1
ATOM 1569 C C . PRO A 1 204 ? -5.481 -7.279 8.283 1.00 79.44 204 PRO A C 1
ATOM 1571 O O . PRO A 1 204 ? -5.605 -6.287 7.571 1.00 79.44 204 PRO A O 1
ATOM 1574 N N . GLY A 1 205 ? -6.432 -7.630 9.159 1.00 79.69 205 GLY A N 1
ATOM 1575 C CA . GLY A 1 205 ? -7.675 -6.872 9.351 1.00 79.69 205 GLY A CA 1
ATOM 1576 C C . GLY A 1 205 ? -7.491 -5.494 10.004 1.00 79.69 205 GLY A C 1
ATOM 1577 O O . GLY A 1 205 ? -8.428 -4.700 10.015 1.00 79.69 205 GLY A O 1
ATOM 1578 N N . PHE A 1 206 ? -6.299 -5.198 10.532 1.00 85.81 206 PHE A N 1
ATOM 1579 C CA . PHE A 1 206 ? -5.954 -3.930 11.184 1.00 85.81 206 PHE A CA 1
ATOM 1580 C C . PHE A 1 206 ? -5.147 -2.980 10.303 1.00 85.81 206 PHE A C 1
ATOM 1582 O O . PHE A 1 206 ? -4.663 -1.961 10.793 1.00 85.81 206 PHE A O 1
ATOM 1589 N N . ILE A 1 207 ? -5.012 -3.281 9.014 1.00 86.31 207 ILE A N 1
ATOM 1590 C CA . ILE A 1 207 ? -4.397 -2.396 8.027 1.00 86.31 207 ILE A CA 1
ATOM 1591 C C . ILE A 1 207 ? -5.442 -2.086 6.953 1.00 86.31 207 ILE A C 1
ATOM 1593 O O . ILE A 1 207 ? -6.133 -2.993 6.487 1.00 86.31 207 ILE A O 1
ATOM 1597 N N . ASN A 1 208 ? -5.585 -0.824 6.548 1.00 87.19 208 ASN A N 1
ATOM 1598 C CA . ASN A 1 208 ? -6.421 -0.476 5.393 1.00 87.19 208 ASN A CA 1
ATOM 1599 C C . ASN A 1 208 ? -5.685 -0.776 4.072 1.00 87.19 208 ASN A C 1
ATOM 1601 O O . ASN A 1 208 ? -4.470 -0.916 4.069 1.00 87.19 208 ASN A O 1
ATOM 1605 N N . SER A 1 209 ? -6.397 -0.873 2.950 1.00 89.69 209 SER A N 1
ATOM 1606 C CA . SER A 1 209 ? -5.768 -0.919 1.625 1.00 89.69 209 SER A CA 1
ATOM 1607 C C . SER A 1 209 ? -6.563 -0.024 0.689 1.00 89.69 209 SER A C 1
ATOM 1609 O O . SER A 1 209 ? -7.740 -0.271 0.422 1.00 89.69 209 SER A O 1
ATOM 1611 N N . VAL A 1 210 ? -5.941 1.073 0.260 1.00 91.19 210 VAL A N 1
ATOM 1612 C CA . VAL A 1 210 ? -6.591 2.078 -0.584 1.00 91.19 210 VAL A CA 1
ATOM 1613 C C . VAL A 1 210 ? -5.734 2.352 -1.805 1.00 91.19 210 VAL A C 1
ATOM 1615 O O . VAL A 1 210 ? -4.700 3.010 -1.708 1.00 91.19 210 VAL A O 1
ATOM 1618 N N . LEU A 1 211 ? -6.168 1.875 -2.967 1.00 91.88 211 LEU A N 1
ATOM 1619 C CA . LEU A 1 211 ? -5.580 2.255 -4.240 1.00 91.88 211 LEU A CA 1
ATOM 1620 C C . LEU A 1 211 ? -5.944 3.705 -4.554 1.00 91.88 211 LEU A C 1
ATOM 1622 O O . LEU A 1 211 ? -7.116 4.064 -4.621 1.00 91.88 211 LEU A O 1
ATOM 1626 N N . ILE A 1 212 ? -4.926 4.515 -4.818 1.00 90.06 212 ILE A N 1
ATOM 1627 C CA . ILE A 1 212 ? -5.048 5.889 -5.288 1.00 90.06 212 ILE A CA 1
ATOM 1628 C C . ILE A 1 212 ? -4.615 5.927 -6.750 1.00 90.06 212 ILE A C 1
ATOM 1630 O O . ILE A 1 212 ? -3.486 5.567 -7.091 1.00 90.06 212 ILE A O 1
ATOM 1634 N N . GLY A 1 213 ? -5.523 6.355 -7.616 1.00 89.12 213 GLY A N 1
ATOM 1635 C CA . GLY A 1 213 ? -5.299 6.566 -9.039 1.00 89.12 213 GLY A CA 1
ATOM 1636 C C . GLY A 1 213 ? -5.779 7.942 -9.489 1.00 89.12 213 GLY A C 1
ATOM 1637 O O . GLY A 1 213 ? -6.379 8.696 -8.721 1.00 89.12 213 GLY A O 1
ATOM 1638 N N . LYS A 1 214 ? -5.527 8.260 -10.756 1.00 81.94 214 LYS A N 1
ATOM 1639 C CA . LYS A 1 214 ? -5.964 9.504 -11.397 1.00 81.94 214 LYS A CA 1
ATOM 1640 C C . LYS A 1 214 ? -6.729 9.192 -12.668 1.00 81.94 214 LYS A C 1
ATOM 1642 O O . LYS A 1 214 ? -6.269 8.426 -13.520 1.00 81.94 214 LYS A O 1
ATOM 1647 N N . LYS A 1 215 ? -7.888 9.823 -12.833 1.00 77.38 215 LYS A N 1
ATOM 1648 C CA . LYS A 1 215 ? -8.600 9.800 -14.108 1.00 77.38 215 LYS A CA 1
ATOM 1649 C C . LYS A 1 215 ? -7.706 10.415 -15.186 1.00 77.38 215 LYS A C 1
ATOM 1651 O O . LYS A 1 215 ? -7.081 11.446 -14.963 1.00 77.38 215 LYS A O 1
ATOM 1656 N N . ALA A 1 216 ? -7.635 9.774 -16.350 1.00 65.38 216 ALA A N 1
ATOM 1657 C CA . ALA A 1 216 ? -6.955 10.334 -17.513 1.00 65.38 216 ALA A CA 1
ATOM 1658 C C . ALA A 1 216 ? -7.800 11.481 -18.089 1.00 65.38 216 ALA A C 1
ATOM 1660 O O . ALA A 1 216 ? -8.534 11.296 -19.056 1.00 65.38 216 ALA A O 1
ATOM 1661 N N . SER A 1 217 ? -7.766 12.650 -17.463 1.00 53.62 217 SER A N 1
ATOM 1662 C CA . SER A 1 217 ? -8.234 13.896 -18.062 1.00 53.62 217 SER A CA 1
ATOM 1663 C C . SER A 1 217 ? -7.008 14.729 -18.431 1.00 53.62 217 SER A C 1
ATOM 1665 O O . SER A 1 217 ? -5.985 14.679 -17.757 1.00 53.62 217 SER A O 1
ATOM 1667 N N . GLY A 1 218 ? -7.061 15.439 -19.560 1.00 51.78 218 GLY A N 1
ATOM 1668 C CA . GLY A 1 218 ? -5.950 16.258 -20.070 1.00 51.78 218 GLY A CA 1
ATOM 1669 C C . GLY A 1 218 ? -5.615 17.487 -19.211 1.00 51.78 218 GLY A C 1
ATOM 1670 O O . GLY A 1 218 ? -4.978 18.412 -19.705 1.00 51.78 218 GLY A O 1
ATOM 1671 N N . ASP A 1 219 ? -6.074 17.525 -17.961 1.00 48.22 219 ASP A N 1
ATOM 1672 C CA . ASP A 1 219 ? -5.797 18.537 -16.957 1.00 48.22 219 ASP A CA 1
ATOM 1673 C C . ASP A 1 219 ? -4.844 17.983 -15.886 1.00 48.22 219 ASP A C 1
ATOM 1675 O O . ASP A 1 219 ? -4.943 16.854 -15.411 1.00 48.22 219 ASP A O 1
ATOM 1679 N N . ALA A 1 220 ? -3.891 18.811 -15.462 1.00 51.56 220 ALA A N 1
ATOM 1680 C CA . ALA A 1 220 ? -2.875 18.435 -14.478 1.00 51.56 220 ALA A CA 1
ATOM 1681 C C . ALA A 1 220 ? -3.435 18.142 -13.064 1.00 51.56 220 ALA A C 1
ATOM 1683 O O . ALA A 1 220 ? -2.668 17.757 -12.187 1.00 51.56 220 ALA A O 1
ATOM 1684 N N . ASN A 1 221 ? -4.750 18.308 -12.856 1.00 56.19 221 ASN A N 1
ATOM 1685 C CA . ASN A 1 221 ? -5.467 18.160 -11.584 1.00 56.19 221 ASN A CA 1
ATOM 1686 C C . ASN A 1 221 ? -6.513 17.028 -11.607 1.00 56.19 221 ASN A C 1
ATOM 1688 O O . ASN A 1 221 ? -7.470 17.083 -10.836 1.00 56.19 221 ASN A O 1
ATOM 1692 N N . GLY A 1 222 ? -6.366 16.049 -12.510 1.00 62.56 222 GLY A N 1
ATOM 1693 C CA . GLY A 1 222 ? -7.361 15.004 -12.758 1.00 62.56 222 GLY A CA 1
ATOM 1694 C C . GLY A 1 222 ? -7.983 14.401 -11.492 1.00 62.56 222 GLY A C 1
ATOM 1695 O O . GLY A 1 222 ? -7.303 14.129 -10.501 1.00 62.56 222 GLY A O 1
ATOM 1696 N N . GLU A 1 223 ? -9.301 14.198 -11.548 1.00 74.62 223 GLU A N 1
ATOM 1697 C CA . GLU A 1 223 ? -10.125 13.643 -10.470 1.00 74.62 223 GLU A CA 1
ATOM 1698 C C . GLU A 1 223 ? -9.509 12.348 -9.907 1.00 74.62 223 GLU A C 1
ATOM 1700 O O . GLU A 1 223 ? -9.190 11.413 -10.655 1.00 74.62 223 GLU A O 1
ATOM 1705 N N . ILE A 1 224 ? -9.325 12.298 -8.582 1.00 79.88 224 ILE A N 1
ATOM 1706 C CA . ILE A 1 224 ? -8.769 11.126 -7.902 1.00 79.88 224 ILE A CA 1
ATOM 1707 C C . ILE A 1 224 ? -9.769 9.978 -7.957 1.00 79.88 224 ILE A C 1
ATOM 1709 O O . ILE A 1 224 ? -10.926 10.119 -7.571 1.00 79.88 224 ILE A O 1
ATOM 1713 N N . ILE A 1 225 ? -9.271 8.814 -8.359 1.00 87.38 225 ILE A N 1
ATOM 1714 C CA . ILE A 1 225 ? -9.985 7.549 -8.256 1.00 87.38 225 ILE A CA 1
ATOM 1715 C C . ILE A 1 225 ? -9.449 6.842 -7.019 1.00 87.38 225 ILE A C 1
ATOM 1717 O O . ILE A 1 225 ? -8.254 6.543 -6.960 1.00 87.38 225 ILE A O 1
ATOM 1721 N N . LYS A 1 226 ? -10.311 6.564 -6.038 1.00 89.69 226 LYS A N 1
ATOM 1722 C CA . LYS A 1 226 ? -9.959 5.689 -4.916 1.00 89.69 226 LYS A CA 1
ATOM 1723 C C . LYS A 1 226 ? -10.699 4.374 -5.022 1.00 89.69 226 LYS A C 1
ATOM 1725 O O . LYS A 1 226 ? -11.916 4.350 -5.193 1.00 89.69 226 LYS A O 1
ATOM 1730 N N . GLU A 1 227 ? -9.964 3.292 -4.858 1.00 89.56 227 GLU A N 1
ATOM 1731 C CA . GLU A 1 227 ? -10.543 1.986 -4.598 1.00 89.56 227 GLU A CA 1
ATOM 1732 C C . GLU A 1 227 ? -10.083 1.503 -3.235 1.00 89.56 227 GLU A C 1
ATOM 1734 O O . GLU A 1 227 ? -8.963 1.765 -2.810 1.00 89.56 227 GLU A O 1
ATOM 1739 N N . TYR A 1 228 ? -11.012 0.887 -2.520 1.00 89.44 228 TYR A N 1
ATOM 1740 C CA . TYR A 1 228 ? -10.807 0.420 -1.168 1.00 89.44 228 TYR A CA 1
ATOM 1741 C C . TYR A 1 228 ? -10.986 -1.094 -1.195 1.00 89.44 228 TYR A C 1
ATOM 1743 O O . TYR A 1 228 ? -12.047 -1.582 -1.590 1.00 89.44 228 TYR A O 1
ATOM 1751 N N . GLU A 1 229 ? -9.979 -1.819 -0.723 1.00 86.62 229 GLU A N 1
ATOM 1752 C CA . GLU A 1 229 ? -10.006 -3.271 -0.560 1.00 86.62 229 GLU A CA 1
ATOM 1753 C C . GLU A 1 229 ? -9.649 -3.648 0.887 1.00 86.62 229 GLU A C 1
ATOM 1755 O O . GLU A 1 229 ? -9.079 -2.857 1.645 1.00 86.62 229 GLU A O 1
ATOM 1760 N N . ALA A 1 230 ? -10.005 -4.866 1.291 1.00 83.81 230 ALA A N 1
ATOM 1761 C CA . ALA A 1 230 ? -9.459 -5.431 2.518 1.00 83.81 230 ALA A CA 1
ATOM 1762 C C . ALA A 1 230 ? -7.994 -5.834 2.289 1.00 83.81 230 ALA A C 1
ATOM 1764 O O . ALA A 1 230 ? -7.649 -6.349 1.228 1.00 83.81 230 ALA A O 1
ATOM 1765 N N . SER A 1 231 ? -7.136 -5.663 3.296 1.00 78.75 231 SER A N 1
ATOM 1766 C CA . SER A 1 231 ? -5.700 -5.990 3.204 1.00 78.75 231 SER A CA 1
ATOM 1767 C C . SER A 1 231 ? -5.389 -7.483 3.355 1.00 78.75 231 SER A C 1
ATOM 1769 O O . SER A 1 231 ? -4.261 -7.848 3.668 1.00 78.75 231 SER A O 1
ATOM 1771 N N . HIS A 1 232 ? -6.378 -8.361 3.187 1.00 78.94 232 HIS A N 1
ATOM 1772 C CA . HIS A 1 232 ? -6.230 -9.804 3.357 1.00 78.94 232 HIS A CA 1
ATOM 1773 C C . HIS A 1 232 ? -6.810 -10.576 2.171 1.00 78.94 232 HIS A C 1
ATOM 1775 O O . HIS A 1 232 ? -7.653 -10.079 1.428 1.00 78.94 232 HIS A O 1
ATOM 1781 N N . GLY A 1 233 ? -6.365 -11.825 2.013 1.00 80.44 233 GLY A N 1
ATOM 1782 C CA . GLY A 1 233 ? -6.905 -12.742 1.011 1.00 80.44 233 GLY A CA 1
ATOM 1783 C C . GLY A 1 233 ? -8.328 -13.211 1.328 1.00 80.44 233 GLY A C 1
ATOM 1784 O O . GLY A 1 233 ? -8.969 -12.767 2.277 1.00 80.44 233 GLY A O 1
ATOM 1785 N N . THR A 1 234 ? -8.820 -14.175 0.554 1.00 85.94 234 THR A N 1
ATOM 1786 C CA . THR A 1 234 ? -10.195 -14.694 0.666 1.00 85.94 234 THR A CA 1
ATOM 1787 C C . THR A 1 234 ? -10.431 -15.626 1.857 1.00 85.94 234 THR A C 1
ATOM 1789 O O . THR A 1 234 ? -11.536 -16.132 2.005 1.00 85.94 234 THR A O 1
ATOM 1792 N N . VAL A 1 235 ? -9.411 -15.870 2.690 1.00 87.44 235 VAL A N 1
ATOM 1793 C CA . VAL A 1 235 ? -9.501 -16.698 3.908 1.00 87.44 235 VAL A CA 1
ATOM 1794 C C . VAL A 1 235 ? -10.010 -18.117 3.604 1.00 87.44 235 VAL A C 1
ATOM 1796 O O . VAL A 1 235 ? -11.010 -18.595 4.138 1.00 87.44 235 VAL A O 1
ATOM 1799 N N . ALA A 1 236 ? -9.334 -18.776 2.656 1.00 90.94 236 ALA A N 1
ATOM 1800 C CA . ALA A 1 236 ? -9.774 -20.036 2.050 1.00 90.94 236 ALA A CA 1
ATOM 1801 C C . ALA A 1 236 ? -9.929 -21.197 3.050 1.00 90.94 236 ALA A C 1
ATOM 1803 O O . ALA A 1 236 ? -10.758 -22.082 2.857 1.00 90.94 236 ALA A O 1
ATOM 1804 N N . ASP A 1 237 ? -9.145 -21.195 4.122 1.00 91.38 237 ASP A N 1
ATOM 1805 C CA . ASP A 1 237 ? -9.243 -22.139 5.232 1.00 91.38 237 ASP A CA 1
ATOM 1806 C C . ASP A 1 237 ? -10.556 -21.975 6.015 1.00 91.38 237 ASP A C 1
ATOM 1808 O O . ASP A 1 237 ? -11.248 -22.967 6.264 1.00 91.38 237 ASP A O 1
ATOM 1812 N N . MET A 1 238 ? -10.947 -20.735 6.334 1.00 91.75 238 MET A N 1
ATOM 1813 C CA . MET A 1 238 ? -12.241 -20.447 6.962 1.00 91.75 238 MET A CA 1
ATOM 1814 C C . MET A 1 238 ? -13.409 -20.715 6.009 1.00 91.75 238 MET A C 1
ATOM 1816 O O . MET A 1 238 ? -14.436 -21.228 6.448 1.00 91.75 238 MET A O 1
ATOM 1820 N N . ASP A 1 239 ? -13.266 -20.444 4.707 1.00 94.25 239 ASP A N 1
ATOM 1821 C CA . ASP A 1 239 ? -14.301 -20.805 3.730 1.00 94.25 239 ASP A CA 1
ATOM 1822 C C . ASP A 1 239 ? -14.497 -22.328 3.650 1.00 94.25 239 ASP A C 1
ATOM 1824 O O . ASP A 1 239 ? -15.625 -22.821 3.677 1.00 94.25 239 ASP A O 1
ATOM 1828 N N . ALA A 1 240 ? -13.407 -23.100 3.663 1.00 96.06 240 ALA A N 1
ATOM 1829 C CA . ALA A 1 240 ? -13.483 -24.554 3.723 1.00 96.06 240 ALA A CA 1
ATOM 1830 C C . ALA A 1 240 ? -14.164 -25.050 5.014 1.00 96.06 240 ALA A C 1
ATOM 1832 O O . ALA A 1 240 ? -14.922 -26.020 4.959 1.00 96.06 240 ALA A O 1
ATOM 1833 N N . ALA A 1 241 ? -13.921 -24.404 6.161 1.00 96.12 241 ALA A N 1
ATOM 1834 C CA . ALA A 1 241 ? -14.608 -24.699 7.424 1.00 96.12 241 ALA A CA 1
ATOM 1835 C C . ALA A 1 241 ? -16.115 -24.399 7.339 1.00 96.12 241 ALA A C 1
ATOM 1837 O O . ALA A 1 241 ? -16.938 -25.267 7.642 1.00 96.12 241 ALA A O 1
ATOM 1838 N N . ARG A 1 242 ? -16.487 -23.233 6.797 1.00 96.44 242 ARG A N 1
ATOM 1839 C CA . ARG A 1 242 ? -17.883 -22.849 6.532 1.00 96.44 242 ARG A CA 1
ATOM 1840 C C . ARG A 1 242 ? -18.598 -23.872 5.646 1.00 96.44 242 ARG A C 1
ATOM 1842 O O . ARG A 1 242 ? -19.732 -24.248 5.933 1.00 96.44 242 ARG A O 1
ATOM 1849 N N . LEU A 1 243 ? -17.940 -24.364 4.593 1.00 96.75 243 LEU A N 1
ATOM 1850 C CA . LEU A 1 243 ? -18.491 -25.396 3.702 1.00 96.75 243 LEU A CA 1
ATOM 1851 C C . LEU A 1 243 ? -18.713 -26.749 4.402 1.00 96.75 243 LEU A C 1
ATOM 1853 O O . LEU A 1 243 ? -19.574 -27.514 3.970 1.00 96.75 243 LEU A O 1
ATOM 1857 N N . ARG A 1 244 ? -17.981 -27.039 5.486 1.00 98.12 244 ARG A N 1
ATOM 1858 C CA . ARG A 1 244 ? -18.202 -28.215 6.348 1.00 98.12 244 ARG A CA 1
ATOM 1859 C C . ARG A 1 244 ? -19.258 -27.987 7.438 1.00 98.12 244 ARG A C 1
ATOM 1861 O O . ARG A 1 244 ? -19.549 -28.915 8.186 1.00 98.12 244 ARG A O 1
ATOM 1868 N N . GLY A 1 245 ? -19.845 -26.791 7.524 1.00 97.00 245 GLY A N 1
ATOM 1869 C CA . GLY A 1 245 ? -20.790 -26.420 8.582 1.00 97.00 245 GLY A CA 1
ATOM 1870 C C . GLY A 1 245 ? -20.121 -26.136 9.930 1.00 97.00 245 GLY A C 1
ATOM 1871 O O . GLY A 1 245 ? -20.788 -26.167 10.960 1.00 97.00 245 GLY A O 1
ATOM 1872 N N . GLU A 1 246 ? -18.810 -25.891 9.934 1.00 97.38 246 GLU A N 1
ATOM 1873 C CA . GLU A 1 246 ? -18.069 -25.493 11.127 1.00 97.38 246 GLU A CA 1
ATOM 1874 C C . GLU A 1 246 ? -18.232 -23.988 11.374 1.00 97.38 246 GLU A C 1
ATOM 1876 O O . GLU A 1 246 ? -18.360 -23.191 10.441 1.00 97.38 246 GLU A O 1
ATOM 1881 N N . GLU A 1 247 ? -18.194 -23.586 12.643 1.00 95.00 247 GLU A N 1
ATOM 1882 C CA . GLU A 1 247 ? -18.193 -22.172 13.008 1.00 95.00 247 GLU A CA 1
ATOM 1883 C C . GLU A 1 247 ? -16.914 -21.472 12.530 1.00 95.00 247 GLU A C 1
ATOM 1885 O O . GLU A 1 247 ? -15.804 -21.982 12.703 1.00 95.00 247 GLU A O 1
ATOM 1890 N N . THR A 1 248 ? -17.056 -20.247 12.025 1.00 95.25 248 THR A N 1
ATOM 1891 C CA . THR A 1 248 ? -15.929 -19.381 11.649 1.00 95.25 248 THR A CA 1
ATOM 1892 C C . THR A 1 248 ? -15.908 -18.120 12.505 1.00 95.25 248 THR A C 1
ATOM 1894 O O . THR A 1 248 ? -16.879 -17.800 13.189 1.00 95.25 248 THR A O 1
ATOM 1897 N N . SER A 1 249 ? -14.787 -17.402 12.510 1.00 93.12 249 SER A N 1
ATOM 1898 C CA . SER A 1 249 ? -14.658 -16.133 13.231 1.00 93.12 249 SER A CA 1
ATOM 1899 C C . SER A 1 249 ? -13.742 -15.186 12.461 1.00 93.12 249 SER A C 1
ATOM 1901 O O . SER A 1 249 ? -12.599 -14.932 12.839 1.00 93.12 249 SER A O 1
ATOM 1903 N N . LEU A 1 250 ? -14.246 -14.733 11.314 1.00 89.25 250 LEU A N 1
ATOM 1904 C CA . LEU A 1 250 ? -13.565 -13.795 10.435 1.00 89.25 250 LEU A CA 1
ATOM 1905 C C . LEU A 1 250 ? -13.829 -12.362 10.895 1.00 89.25 250 LEU A C 1
ATOM 1907 O O . LEU A 1 250 ? -14.977 -11.934 10.967 1.00 89.25 250 LEU A O 1
ATOM 1911 N N . ASN A 1 251 ? -12.762 -11.608 11.143 1.00 85.62 251 ASN A N 1
ATOM 1912 C CA . ASN A 1 251 ? -12.830 -10.197 11.497 1.00 85.62 251 ASN A CA 1
ATOM 1913 C C . ASN A 1 251 ? -13.192 -9.322 10.278 1.00 85.62 251 ASN A C 1
ATOM 1915 O O . ASN A 1 251 ? -12.385 -9.228 9.349 1.00 85.62 251 ASN A O 1
ATOM 1919 N N . PRO A 1 252 ? -14.344 -8.623 10.267 1.00 79.88 252 PRO A N 1
ATOM 1920 C CA . PRO A 1 252 ? -14.744 -7.788 9.140 1.00 79.88 252 PRO A CA 1
ATOM 1921 C C . PRO A 1 252 ? -14.223 -6.341 9.238 1.00 79.88 252 PRO A C 1
ATOM 1923 O O . PRO A 1 252 ? -14.604 -5.509 8.422 1.00 79.88 252 PRO A O 1
ATOM 1926 N N . LEU A 1 253 ? -13.371 -5.992 10.215 1.00 71.75 253 LEU A N 1
ATOM 1927 C CA . LEU A 1 253 ? -12.867 -4.619 10.393 1.00 71.75 253 LEU A CA 1
ATOM 1928 C C . LEU A 1 253 ? -12.123 -4.095 9.162 1.00 71.75 253 LEU A C 1
ATOM 1930 O O . LEU A 1 253 ? -12.242 -2.920 8.819 1.00 71.75 253 LEU A O 1
ATOM 1934 N N . GLY A 1 254 ? -11.397 -4.986 8.485 1.00 64.25 254 GLY A N 1
ATOM 1935 C CA . GLY A 1 254 ? -10.691 -4.687 7.244 1.00 64.25 254 GLY A CA 1
ATOM 1936 C C . GLY A 1 254 ? -11.621 -4.392 6.066 1.00 64.25 254 GLY A C 1
ATOM 1937 O O . GLY A 1 254 ? -11.133 -4.073 4.986 1.00 64.25 254 GLY A O 1
ATOM 1938 N N . MET A 1 255 ? -12.948 -4.483 6.230 1.00 61.41 255 MET A N 1
ATOM 1939 C CA . MET A 1 255 ? -13.879 -4.149 5.164 1.00 61.41 255 MET A CA 1
ATOM 1940 C C . MET A 1 255 ? -13.782 -2.663 4.810 1.00 61.41 255 MET A C 1
ATOM 1942 O O . MET A 1 255 ? -14.283 -1.770 5.490 1.00 61.41 255 MET A O 1
ATOM 1946 N N . ALA A 1 256 ? -13.176 -2.439 3.651 1.00 68.56 256 ALA A N 1
ATOM 1947 C CA . ALA A 1 256 ? -13.003 -1.195 2.914 1.00 68.56 256 ALA A CA 1
ATOM 1948 C C . ALA A 1 256 ? -14.266 -0.331 2.704 1.00 68.56 256 ALA A C 1
ATOM 1950 O O . ALA A 1 256 ? -14.173 0.816 2.257 1.00 68.56 256 ALA A O 1
ATOM 1951 N N . LEU A 1 257 ? -15.445 -0.869 3.028 1.00 76.94 257 LEU A N 1
ATOM 1952 C CA . LEU A 1 257 ? -16.752 -0.304 2.716 1.00 76.94 257 LEU A CA 1
ATOM 1953 C C . LEU A 1 257 ? -16.927 1.128 3.234 1.00 76.94 257 LEU A C 1
ATOM 1955 O O . LEU A 1 257 ? -17.421 1.976 2.497 1.00 76.94 257 LEU A O 1
ATOM 1959 N N . PHE A 1 258 ? -16.486 1.422 4.463 1.00 83.44 258 PHE A N 1
ATOM 1960 C CA . PHE A 1 258 ? -16.658 2.759 5.044 1.00 83.44 258 PHE A CA 1
ATOM 1961 C C . PHE A 1 258 ? -15.937 3.829 4.221 1.00 83.44 258 PHE A C 1
ATOM 1963 O O . PHE A 1 258 ? -16.524 4.849 3.882 1.00 83.44 258 PHE A O 1
ATOM 1970 N N . GLY A 1 259 ? -14.680 3.567 3.851 1.00 84.25 259 GLY A N 1
ATOM 1971 C CA . GLY A 1 259 ? -13.888 4.511 3.066 1.00 84.25 259 GLY A CA 1
ATOM 1972 C C . GLY A 1 259 ? -14.444 4.710 1.656 1.00 84.25 259 GLY A C 1
ATOM 1973 O O . GLY A 1 259 ? -14.467 5.836 1.166 1.00 84.25 259 GLY A O 1
ATOM 1974 N N . ALA A 1 260 ? -14.952 3.643 1.032 1.00 89.62 260 ALA A N 1
ATOM 1975 C CA . ALA A 1 260 ? -15.595 3.728 -0.276 1.00 89.62 260 ALA A CA 1
ATOM 1976 C C . ALA A 1 260 ? -16.885 4.566 -0.237 1.00 89.62 260 ALA A C 1
ATOM 1978 O O . ALA A 1 260 ? -17.106 5.391 -1.123 1.00 89.62 260 ALA A O 1
ATOM 1979 N N . MET A 1 261 ? -17.716 4.393 0.797 1.00 90.75 261 MET A N 1
ATOM 1980 C CA . MET A 1 261 ? -18.932 5.189 0.995 1.00 90.75 261 MET A CA 1
ATOM 1981 C C . MET A 1 261 ? -18.610 6.666 1.251 1.00 90.75 261 MET A C 1
ATOM 1983 O O . MET A 1 261 ? -19.217 7.529 0.619 1.00 90.75 261 MET A O 1
ATOM 1987 N N . ASP A 1 262 ? -17.621 6.953 2.104 1.00 87.62 262 ASP A N 1
ATOM 1988 C CA . ASP A 1 262 ? -17.158 8.320 2.382 1.00 87.62 262 ASP A CA 1
ATOM 1989 C C . ASP A 1 262 ? -16.648 8.999 1.104 1.00 87.62 262 ASP A C 1
ATOM 1991 O O . ASP A 1 262 ? -17.047 10.116 0.778 1.00 87.62 262 ASP A O 1
ATOM 1995 N N . HIS A 1 263 ? -15.822 8.298 0.322 1.00 86.88 263 HIS A N 1
ATOM 1996 C CA . HIS A 1 263 ? -15.324 8.827 -0.944 1.00 86.88 263 HIS A CA 1
ATOM 1997 C C . HIS A 1 263 ? -16.450 9.054 -1.957 1.00 86.88 263 HIS A C 1
ATOM 1999 O O . HIS A 1 263 ? -16.479 10.087 -2.622 1.00 86.88 263 HIS A O 1
ATOM 2005 N N . SER A 1 264 ? -17.411 8.131 -2.050 1.00 90.88 264 SER A N 1
ATOM 2006 C CA . SER A 1 264 ? -18.586 8.308 -2.905 1.00 90.88 264 SER A CA 1
ATOM 2007 C C . SER A 1 264 ? -19.432 9.513 -2.480 1.00 90.88 264 SER A C 1
ATOM 2009 O O . SER A 1 264 ? -19.992 10.189 -3.342 1.00 90.88 264 SER A O 1
ATOM 2011 N N . ALA A 1 265 ? -19.538 9.786 -1.178 1.00 90.50 265 ALA A N 1
ATOM 2012 C CA . ALA A 1 265 ? -20.231 10.954 -0.643 1.00 90.50 265 ALA A CA 1
ATOM 2013 C C . ALA A 1 265 ? -19.519 12.264 -1.010 1.00 90.50 265 ALA A C 1
ATOM 2015 O O . ALA A 1 265 ? -20.186 13.243 -1.351 1.00 90.50 265 ALA A O 1
ATOM 2016 N N . ASP A 1 266 ? -18.183 12.277 -0.977 1.00 86.75 266 ASP A N 1
ATOM 2017 C CA . ASP A 1 266 ? -17.373 13.420 -1.413 1.00 86.75 266 ASP A CA 1
ATOM 2018 C C . ASP A 1 266 ? -17.542 13.690 -2.914 1.00 86.75 266 ASP A C 1
ATOM 2020 O O . ASP A 1 266 ? -17.828 14.822 -3.307 1.00 86.75 266 ASP A O 1
ATOM 2024 N N . LEU A 1 267 ? -17.449 12.649 -3.752 1.00 86.19 267 LEU A N 1
ATOM 2025 C CA . LEU A 1 267 ? -17.640 12.764 -5.206 1.00 86.19 267 LEU A CA 1
ATOM 2026 C C . LEU A 1 267 ? -19.048 13.252 -5.581 1.00 86.19 267 LEU A C 1
ATOM 2028 O O . LEU A 1 267 ? -19.225 13.933 -6.588 1.00 86.19 267 LEU A O 1
ATOM 2032 N N . ALA A 1 268 ? -20.054 12.946 -4.759 1.00 88.19 268 ALA A N 1
ATOM 2033 C CA . ALA A 1 268 ? -21.433 13.392 -4.948 1.00 88.19 268 ALA A CA 1
ATOM 2034 C C . ALA A 1 268 ? -21.700 14.840 -4.477 1.00 88.19 268 ALA A C 1
ATOM 2036 O O . ALA A 1 268 ? -22.861 15.234 -4.362 1.00 88.19 268 ALA A O 1
ATOM 2037 N N . GLY A 1 269 ? -20.659 15.633 -4.195 1.00 85.19 269 GLY A N 1
ATOM 2038 C CA . GLY A 1 269 ? -20.789 17.034 -3.779 1.00 85.19 269 GLY A CA 1
ATOM 2039 C C . GLY A 1 269 ? -21.026 17.235 -2.280 1.00 85.19 269 GLY A C 1
ATOM 2040 O O . GLY A 1 269 ? -21.474 18.308 -1.882 1.00 85.19 269 GLY A O 1
ATOM 2041 N N . GLY A 1 270 ? -20.723 16.227 -1.455 1.00 83.12 270 GLY A N 1
ATOM 2042 C CA . GLY A 1 270 ? -20.866 16.279 0.000 1.00 83.12 270 GLY A CA 1
ATOM 2043 C C . GLY A 1 270 ? -22.208 15.727 0.480 1.00 83.12 270 GLY A C 1
ATOM 2044 O O . GLY A 1 270 ? -23.211 16.434 0.543 1.00 83.12 270 GLY A O 1
ATOM 2045 N N . ARG A 1 271 ? -22.223 14.442 0.848 1.00 90.12 271 ARG A N 1
ATOM 2046 C CA . ARG A 1 271 ? -23.368 13.752 1.467 1.00 90.12 271 ARG A CA 1
ATOM 2047 C C . ARG A 1 271 ? -23.095 13.466 2.940 1.00 90.12 271 ARG A C 1
ATOM 2049 O O . ARG A 1 271 ? -22.671 12.370 3.300 1.00 90.12 271 ARG A O 1
ATOM 2056 N N . GLU A 1 272 ? -23.316 14.473 3.781 1.00 91.38 272 GLU A N 1
ATOM 2057 C CA . GLU A 1 272 ? -23.040 14.385 5.222 1.00 91.38 272 GLU A CA 1
ATOM 2058 C C . GLU A 1 272 ? -23.866 13.295 5.916 1.00 91.38 272 GLU A C 1
ATOM 2060 O O . GLU A 1 272 ? -23.362 12.635 6.810 1.00 91.38 272 GLU A O 1
ATOM 2065 N N . ASP A 1 273 ? -25.071 12.989 5.428 1.00 91.75 273 ASP A N 1
ATOM 2066 C CA . ASP A 1 273 ? -25.882 11.873 5.927 1.00 91.75 273 ASP A CA 1
ATOM 2067 C C . ASP A 1 273 ? -25.190 10.508 5.767 1.00 91.75 273 ASP A C 1
ATOM 2069 O O . ASP A 1 273 ? -25.259 9.654 6.653 1.00 91.75 273 ASP A O 1
ATOM 2073 N N . VAL A 1 274 ? -24.481 10.307 4.651 1.00 91.31 274 VAL A N 1
ATOM 2074 C CA . VAL A 1 274 ? -23.696 9.089 4.409 1.00 91.31 274 VAL A CA 1
ATOM 2075 C C . VAL A 1 274 ? -22.470 9.051 5.321 1.00 91.31 274 VAL A C 1
ATOM 2077 O O . VAL A 1 274 ? -22.184 8.003 5.896 1.00 91.31 274 VAL A O 1
ATOM 2080 N N . LYS A 1 275 ? -21.781 10.183 5.497 1.00 87.88 275 LYS A N 1
ATOM 2081 C CA . LYS A 1 275 ? -20.599 10.287 6.370 1.00 87.88 275 LYS A CA 1
ATOM 2082 C C . LYS A 1 275 ? -20.943 10.111 7.849 1.00 87.88 275 LYS A C 1
ATOM 2084 O O . LYS A 1 275 ? -20.208 9.464 8.591 1.00 87.88 275 LYS A O 1
ATOM 2089 N N . ASP A 1 276 ? -22.077 10.645 8.287 1.00 89.69 276 ASP A N 1
ATOM 2090 C CA . ASP A 1 276 ? -22.578 10.470 9.650 1.00 89.69 276 ASP A CA 1
ATOM 2091 C C . ASP A 1 276 ? -22.925 9.001 9.914 1.00 89.69 276 ASP A C 1
ATOM 2093 O O . ASP A 1 276 ? -22.617 8.460 10.984 1.00 89.69 276 ASP A O 1
ATOM 2097 N N . PHE A 1 277 ? -23.516 8.324 8.923 1.00 90.12 277 PHE A N 1
ATOM 2098 C CA . PHE A 1 277 ? -23.796 6.893 8.990 1.00 90.12 277 PHE A CA 1
ATOM 2099 C C . PHE A 1 277 ? -22.513 6.060 9.096 1.00 90.12 277 PHE A C 1
ATOM 2101 O O . PHE A 1 277 ? -22.399 5.229 9.999 1.00 90.12 277 PHE A O 1
ATOM 2108 N N . THR A 1 278 ? -21.527 6.278 8.222 1.00 88.94 278 THR A N 1
ATOM 2109 C CA . THR A 1 278 ? -20.257 5.530 8.244 1.00 88.94 278 THR A CA 1
ATOM 2110 C C . THR A 1 278 ? -19.458 5.807 9.519 1.00 88.94 278 THR A C 1
ATOM 2112 O O . THR A 1 278 ? -18.893 4.874 10.096 1.00 88.94 278 THR A O 1
ATOM 2115 N N . ALA A 1 279 ? -19.446 7.049 10.013 1.00 86.88 279 ALA A N 1
ATOM 2116 C CA . ALA A 1 279 ? -18.809 7.414 11.276 1.00 86.88 279 ALA A CA 1
ATOM 2117 C C . ALA A 1 279 ? -19.474 6.717 12.472 1.00 86.88 279 ALA A C 1
ATOM 2119 O O . ALA A 1 279 ? -18.782 6.157 13.330 1.00 86.88 279 ALA A O 1
ATOM 2120 N N . SER A 1 280 ? -20.809 6.697 12.505 1.00 89.62 280 SER A N 1
ATOM 2121 C CA . SER A 1 280 ? -21.581 6.007 13.545 1.00 89.62 280 SER A CA 1
ATOM 2122 C C . SER A 1 280 ? -21.344 4.498 13.505 1.00 89.62 280 SER A C 1
ATOM 2124 O O . SER A 1 280 ? -21.026 3.894 14.529 1.00 89.62 280 SER A O 1
ATOM 2126 N N . LEU A 1 281 ? -21.394 3.890 12.318 1.00 89.06 281 LEU A N 1
ATOM 2127 C CA . LEU A 1 281 ? -21.148 2.463 12.133 1.00 89.06 281 LEU A CA 1
ATOM 2128 C C . LEU A 1 281 ? -19.728 2.067 12.560 1.00 89.06 281 LEU A C 1
ATOM 2130 O O . LEU A 1 281 ? -19.552 1.106 13.310 1.00 89.06 281 LEU A O 1
ATOM 2134 N N . ARG A 1 282 ? -18.714 2.850 12.172 1.00 88.00 282 ARG A N 1
ATOM 2135 C CA . ARG A 1 282 ? -17.326 2.646 12.611 1.00 88.00 282 ARG A CA 1
ATOM 2136 C C . ARG A 1 282 ? -17.210 2.701 14.134 1.00 88.00 282 ARG A C 1
ATOM 2138 O O . ARG A 1 282 ? -16.571 1.837 14.732 1.00 88.00 282 ARG A O 1
ATOM 2145 N N . LYS A 1 283 ? -17.856 3.683 14.771 1.00 88.00 283 LYS A N 1
ATOM 2146 C CA . LYS A 1 283 ? -17.875 3.823 16.233 1.00 88.00 283 LYS A CA 1
ATOM 2147 C C . LYS A 1 283 ? -18.518 2.614 16.914 1.00 88.00 283 LYS A C 1
ATOM 2149 O O . LYS A 1 283 ? -17.984 2.141 17.914 1.00 88.00 283 LYS A O 1
ATOM 2154 N N . ILE A 1 284 ? -19.621 2.099 16.375 1.00 91.44 284 ILE A N 1
ATOM 2155 C CA . ILE A 1 284 ? -20.304 0.907 16.896 1.00 91.44 284 ILE A CA 1
ATOM 2156 C C . ILE A 1 284 ? -19.402 -0.328 16.800 1.00 91.44 284 ILE A C 1
ATOM 2158 O O . ILE A 1 284 ? -19.230 -1.031 17.796 1.00 91.44 284 ILE A O 1
ATOM 2162 N N . VAL A 1 285 ? -18.789 -0.571 15.636 1.00 90.31 285 VAL A N 1
ATOM 2163 C CA . VAL A 1 285 ? -17.861 -1.698 15.428 1.00 90.31 285 VAL A CA 1
ATOM 2164 C C . VAL A 1 285 ? -16.703 -1.629 16.425 1.00 90.31 285 VAL A C 1
ATOM 2166 O O . VAL A 1 285 ? -16.427 -2.601 17.127 1.00 90.31 285 VAL A O 1
ATOM 2169 N N . HIS A 1 286 ? -16.073 -0.459 16.547 1.00 88.75 286 HIS A N 1
ATOM 2170 C CA . HIS A 1 286 ? -14.981 -0.221 17.492 1.00 88.75 286 HIS A CA 1
ATOM 2171 C C . HIS A 1 286 ? -15.413 -0.461 18.943 1.00 88.75 286 HIS A C 1
ATOM 2173 O O . HIS A 1 286 ? -14.712 -1.138 19.691 1.00 88.75 286 HIS A O 1
ATOM 2179 N N . LYS A 1 287 ? -16.587 0.047 19.332 1.00 91.06 287 LYS A N 1
ATOM 2180 C CA . LYS A 1 287 ? -17.151 -0.154 20.670 1.00 91.06 287 LYS A CA 1
ATOM 2181 C C . LYS A 1 287 ? -17.339 -1.640 20.981 1.00 91.06 287 LYS A C 1
ATOM 2183 O O . LYS A 1 287 ? -16.918 -2.077 22.046 1.00 91.06 287 LYS A O 1
ATOM 2188 N N . CYS A 1 288 ? -17.896 -2.423 20.055 1.00 91.75 288 CYS A N 1
ATOM 2189 C CA . CYS A 1 288 ? -18.069 -3.867 20.248 1.00 91.75 288 CYS A CA 1
ATOM 2190 C C . CYS A 1 288 ? -16.724 -4.564 20.505 1.00 91.75 288 CYS A C 1
ATOM 2192 O O . CYS A 1 288 ? -16.615 -5.380 21.417 1.00 91.75 288 CYS A O 1
ATOM 2194 N N . MET A 1 289 ? -15.682 -4.199 19.753 1.00 89.44 289 MET A N 1
ATOM 2195 C CA . MET A 1 289 ? -14.339 -4.763 19.930 1.00 89.44 289 MET A CA 1
ATOM 2196 C C . MET A 1 289 ? -13.732 -4.415 21.293 1.00 89.44 289 MET A C 1
ATOM 2198 O O . MET A 1 289 ? -13.217 -5.299 21.975 1.00 89.44 289 MET A O 1
ATOM 2202 N N . VAL A 1 290 ? -13.830 -3.151 21.715 1.00 90.94 290 VAL A N 1
ATOM 2203 C CA . VAL A 1 290 ? -13.315 -2.680 23.014 1.00 90.94 290 VAL A CA 1
ATOM 2204 C C . VAL A 1 290 ? -14.063 -3.323 24.186 1.00 90.94 290 VAL A C 1
ATOM 2206 O O . VAL A 1 290 ? -13.460 -3.637 25.207 1.00 90.94 290 VAL A O 1
ATOM 2209 N N . GLU A 1 291 ? -15.362 -3.584 24.033 1.00 92.81 291 GLU A N 1
ATOM 2210 C CA . GLU A 1 291 ? -16.196 -4.263 25.035 1.00 92.81 291 GLU A CA 1
ATOM 2211 C C . GLU A 1 291 ? -15.992 -5.792 25.074 1.00 92.81 291 GLU A C 1
ATOM 2213 O O . GLU A 1 291 ? -16.732 -6.497 25.761 1.00 92.81 291 GLU A O 1
ATOM 2218 N N . GLY A 1 292 ? -15.006 -6.329 24.346 1.00 91.69 292 GLY A N 1
ATOM 2219 C CA . GLY A 1 292 ? -14.706 -7.764 24.322 1.00 91.69 292 GLY A CA 1
ATOM 2220 C C . GLY A 1 292 ? -15.695 -8.596 23.503 1.00 91.69 292 GLY A C 1
ATOM 2221 O O . GLY A 1 292 ? -15.678 -9.821 23.583 1.00 91.69 292 GLY A O 1
ATOM 2222 N N . LYS A 1 293 ? -16.538 -7.947 22.697 1.00 93.81 293 LYS A N 1
ATOM 2223 C CA . LYS A 1 293 ? -17.489 -8.575 21.771 1.00 93.81 293 LYS A CA 1
ATOM 2224 C C . LYS A 1 293 ? -16.945 -8.579 20.343 1.00 93.81 293 LYS A C 1
ATOM 2226 O O . LYS A 1 293 ? -17.677 -8.311 19.398 1.00 93.81 293 LYS A O 1
ATOM 2231 N N . GLY A 1 294 ? -15.642 -8.797 20.191 1.00 92.00 294 GLY A N 1
ATOM 2232 C CA . GLY A 1 294 ? -14.979 -8.962 18.900 1.00 92.00 294 GLY A CA 1
ATOM 2233 C C . GLY A 1 294 ? -14.924 -10.425 18.459 1.00 92.00 294 GLY A C 1
ATOM 2234 O O . GLY A 1 294 ? -15.363 -11.331 19.169 1.00 92.00 294 GLY A O 1
ATOM 2235 N N . THR A 1 295 ? -14.342 -10.657 17.288 1.00 91.94 295 THR A N 1
ATOM 2236 C CA . THR A 1 295 ? -14.021 -11.990 16.761 1.00 91.94 295 THR A CA 1
ATOM 2237 C C . THR A 1 295 ? -12.848 -12.638 17.512 1.00 91.94 295 THR A C 1
ATOM 2239 O O . THR A 1 295 ? -12.182 -12.016 18.343 1.00 91.94 295 THR A O 1
ATOM 2242 N N . ARG A 1 296 ? -12.602 -13.929 17.276 1.00 90.50 296 ARG A N 1
ATOM 2243 C CA . ARG A 1 296 ? -11.644 -14.760 18.030 1.00 90.50 296 ARG A CA 1
ATOM 2244 C C . ARG A 1 296 ? -10.185 -14.337 17.837 1.00 90.50 296 ARG A C 1
ATOM 2246 O O . ARG A 1 296 ? -9.381 -14.531 18.743 1.00 90.50 296 ARG A O 1
ATOM 2253 N N . ASP A 1 297 ? -9.842 -13.707 16.716 1.00 84.69 297 ASP A N 1
ATOM 2254 C CA . ASP A 1 297 ? -8.529 -13.075 16.504 1.00 84.69 297 ASP A CA 1
ATOM 2255 C C . ASP A 1 297 ? -8.280 -11.897 17.467 1.00 84.69 297 ASP A C 1
ATOM 2257 O O . ASP A 1 297 ? -7.137 -11.569 17.793 1.00 84.69 297 ASP A O 1
ATOM 2261 N N . LEU A 1 298 ? -9.352 -11.275 17.962 1.00 84.88 298 LEU A N 1
ATOM 2262 C CA . LEU A 1 298 ? -9.293 -10.188 18.930 1.00 84.88 298 LEU A CA 1
ATOM 2263 C C . LEU A 1 298 ? -9.433 -10.674 20.362 1.00 84.88 298 LEU A C 1
ATOM 2265 O O . LEU A 1 298 ? -8.621 -10.322 21.216 1.00 84.88 298 LEU A O 1
ATOM 2269 N N . CYS A 1 299 ? -10.458 -11.470 20.622 1.00 89.06 299 CYS A N 1
ATOM 2270 C CA . CYS A 1 299 ? -10.888 -11.803 21.973 1.00 89.06 299 CYS A CA 1
ATOM 2271 C C . CYS A 1 299 ? -10.465 -13.216 22.403 1.00 89.06 299 CYS A C 1
ATOM 2273 O O . CYS A 1 299 ? -10.885 -13.682 23.460 1.00 89.06 299 CYS A O 1
ATOM 2275 N N . GLY A 1 300 ? -9.649 -13.911 21.604 1.00 88.56 300 GLY A N 1
ATOM 2276 C CA . GLY A 1 300 ? -9.254 -15.293 21.863 1.00 88.56 300 GLY A CA 1
ATOM 2277 C C . GLY A 1 300 ? -10.447 -16.260 21.793 1.00 88.56 300 GLY A C 1
ATOM 2278 O O . GLY A 1 300 ? -11.434 -15.977 21.111 1.00 88.56 300 GLY A O 1
ATOM 2279 N N . PRO A 1 301 ? -10.405 -17.400 22.507 1.00 92.00 301 PRO A N 1
ATOM 2280 C CA . PRO A 1 301 ? -11.466 -18.412 22.461 1.00 92.00 301 PRO A CA 1
ATOM 2281 C C . PRO A 1 301 ? -12.866 -17.917 22.854 1.00 92.00 301 PRO A C 1
ATOM 2283 O O . PRO A 1 301 ? -13.852 -18.515 22.438 1.00 92.00 301 PRO A O 1
ATOM 2286 N N . SER A 1 302 ? -12.966 -16.835 23.634 1.00 93.50 302 SER A N 1
ATOM 2287 C CA . SER A 1 302 ? -14.243 -16.210 24.012 1.00 93.50 302 SER A CA 1
ATOM 2288 C C . SER A 1 302 ? -14.821 -15.272 22.949 1.00 93.50 302 SER A C 1
ATOM 2290 O O . SER A 1 302 ? -15.903 -14.730 23.152 1.00 93.50 302 SER A O 1
ATOM 2292 N N . GLY A 1 303 ? -14.105 -15.041 21.845 1.00 94.00 303 GLY A N 1
ATOM 2293 C CA . GLY A 1 303 ? -14.578 -14.200 20.753 1.00 94.00 303 GLY A CA 1
ATOM 2294 C C . GLY A 1 303 ? -15.781 -14.787 20.018 1.00 94.00 303 GLY A C 1
ATOM 2295 O O . GLY A 1 303 ? -15.971 -16.005 19.947 1.00 94.00 303 GLY A O 1
ATOM 2296 N N . LEU A 1 304 ? -16.573 -13.889 19.440 1.00 96.25 304 LEU A N 1
ATOM 2297 C CA . LEU A 1 304 ? -17.778 -14.208 18.687 1.00 96.25 304 LEU A CA 1
ATOM 2298 C C . LEU A 1 304 ? -17.445 -14.907 17.365 1.00 96.25 304 LEU A C 1
ATOM 2300 O O . LEU A 1 304 ? -16.393 -14.678 16.764 1.00 96.25 304 LEU A O 1
ATOM 2304 N N . THR A 1 305 ? -18.361 -15.744 16.888 1.00 96.19 305 THR A N 1
ATOM 2305 C CA . THR A 1 305 ? -18.344 -16.211 15.492 1.00 96.19 305 THR A CA 1
ATOM 2306 C C . THR A 1 305 ? -18.603 -15.056 14.521 1.00 96.19 305 THR A C 1
ATOM 2308 O O . THR A 1 305 ? -19.027 -13.973 14.933 1.00 96.19 305 THR A O 1
ATOM 2311 N N . THR A 1 306 ? -18.341 -15.275 13.231 1.00 93.69 306 THR A N 1
ATOM 2312 C CA . THR A 1 306 ? -18.563 -14.275 12.175 1.00 93.69 306 THR A CA 1
ATOM 2313 C C . THR A 1 306 ? -20.002 -13.749 12.208 1.00 93.69 306 THR A C 1
ATOM 2315 O O . THR A 1 306 ? -20.226 -12.541 12.243 1.00 93.69 306 THR A O 1
ATOM 2318 N N . GLU A 1 307 ? -20.979 -14.654 12.268 1.00 94.88 307 GLU A N 1
ATOM 2319 C CA . GLU A 1 307 ? -22.409 -14.347 12.288 1.00 94.88 307 GLU A CA 1
ATOM 2320 C C . GLU A 1 307 ? -22.812 -13.623 13.579 1.00 94.88 307 GLU A C 1
ATOM 2322 O O . GLU A 1 307 ? -23.449 -12.574 13.524 1.00 94.88 307 GLU A O 1
ATOM 2327 N N . GLN A 1 308 ? -22.363 -14.110 14.742 1.00 96.31 308 GLN A N 1
ATOM 2328 C CA . GLN A 1 308 ? -22.654 -13.471 16.032 1.00 96.31 308 GLN A CA 1
ATOM 2329 C C . GLN A 1 308 ? -22.094 -12.048 16.124 1.00 96.31 308 GLN A C 1
ATOM 2331 O O . GLN A 1 308 ? -22.725 -11.178 16.723 1.00 96.31 308 GLN A O 1
ATOM 2336 N N . PHE A 1 309 ? -20.912 -11.796 15.553 1.00 94.38 309 PHE A N 1
ATOM 2337 C CA . PHE A 1 309 ? -20.337 -10.455 15.526 1.00 94.38 309 PHE A CA 1
ATOM 2338 C C . PHE A 1 309 ? -21.170 -9.502 14.660 1.00 94.38 309 PHE A C 1
ATOM 2340 O O . PHE A 1 309 ? -21.446 -8.375 15.075 1.00 94.38 309 PHE A O 1
ATOM 2347 N N . ILE A 1 310 ? -21.610 -9.959 13.483 1.00 93.44 310 ILE A N 1
ATOM 2348 C CA . ILE A 1 310 ? -22.495 -9.186 12.600 1.00 93.44 310 ILE A CA 1
ATOM 2349 C C . ILE A 1 310 ? -23.819 -8.873 13.310 1.00 93.44 310 ILE A C 1
ATOM 2351 O O . ILE A 1 310 ? -24.257 -7.721 13.293 1.00 93.44 310 ILE A O 1
ATOM 2355 N N . ASP A 1 311 ? -24.417 -9.859 13.981 1.00 94.81 311 ASP A N 1
ATOM 2356 C CA . ASP A 1 311 ? -25.671 -9.694 14.723 1.00 94.81 311 ASP A CA 1
ATOM 2357 C C . ASP A 1 311 ? -25.531 -8.713 15.898 1.00 94.81 311 ASP A C 1
ATOM 2359 O O . ASP A 1 311 ? -26.407 -7.868 16.112 1.00 94.81 311 ASP A O 1
ATOM 2363 N N . GLU A 1 312 ? -24.421 -8.768 16.643 1.00 95.00 312 GLU A N 1
ATOM 2364 C CA . GLU A 1 312 ? -24.150 -7.817 17.728 1.00 95.00 312 GLU A CA 1
ATOM 2365 C C . GLU A 1 312 ? -24.031 -6.391 17.180 1.00 95.00 312 GLU A C 1
ATOM 2367 O O . GLU A 1 312 ? -24.691 -5.483 17.690 1.00 95.00 312 GLU A O 1
ATOM 2372 N N . VAL A 1 313 ? -23.259 -6.185 16.108 1.00 92.62 313 VAL A N 1
ATOM 2373 C CA . VAL A 1 313 ? -23.128 -4.869 15.464 1.00 92.62 313 VAL A CA 1
ATOM 2374 C C . VAL A 1 313 ? -24.491 -4.372 14.966 1.00 92.62 313 VAL A C 1
ATOM 2376 O O . VAL A 1 313 ? -24.865 -3.232 15.249 1.00 92.62 313 VAL A O 1
ATOM 2379 N N . ALA A 1 314 ? -25.275 -5.219 14.295 1.00 92.31 314 ALA A N 1
ATOM 2380 C CA . ALA A 1 314 ? -26.606 -4.868 13.795 1.00 92.31 314 ALA A CA 1
ATOM 2381 C C . ALA A 1 314 ? -27.579 -4.475 14.923 1.00 92.31 314 ALA A C 1
ATOM 2383 O O . ALA A 1 314 ? -28.304 -3.481 14.810 1.00 92.31 314 ALA A O 1
ATOM 2384 N N . SER A 1 315 ? -27.557 -5.202 16.042 1.00 93.19 315 SER A N 1
ATOM 2385 C CA . SER A 1 315 ? -28.353 -4.896 17.237 1.00 93.19 315 SER A CA 1
ATOM 2386 C C . SER A 1 315 ? -28.025 -3.515 17.814 1.00 93.19 315 SER A C 1
ATOM 2388 O O . SER A 1 315 ? -28.924 -2.778 18.229 1.00 93.19 315 SER A O 1
ATOM 2390 N N . GLN A 1 316 ? -26.747 -3.128 17.815 1.00 90.19 316 GLN A N 1
ATOM 2391 C CA . GLN A 1 316 ? -26.312 -1.813 18.292 1.00 90.19 316 GLN A CA 1
ATOM 2392 C C . GLN A 1 316 ? -26.735 -0.685 17.339 1.00 90.19 316 GLN A C 1
ATOM 2394 O O . GLN A 1 316 ? -27.210 0.348 17.810 1.00 90.19 316 GLN A O 1
ATOM 2399 N N . ILE A 1 317 ? -26.671 -0.900 16.018 1.00 87.31 317 ILE A N 1
ATOM 2400 C CA . ILE A 1 317 ? -27.184 0.065 15.026 1.00 87.31 317 ILE A CA 1
ATOM 2401 C C . ILE A 1 317 ? -28.677 0.328 15.260 1.00 87.31 317 ILE A C 1
ATOM 2403 O O . ILE A 1 317 ? -29.103 1.481 15.304 1.00 87.31 317 ILE A O 1
ATOM 2407 N N . GLY A 1 318 ? -29.478 -0.726 15.456 1.00 78.94 318 GLY A N 1
ATOM 2408 C CA . GLY A 1 318 ? -30.916 -0.588 15.712 1.00 78.94 318 GLY A CA 1
ATOM 2409 C C . GLY A 1 318 ? -31.227 0.231 16.970 1.00 78.94 318 GLY A C 1
ATOM 2410 O O . GLY A 1 318 ? -32.150 1.049 16.968 1.00 78.94 318 GLY A O 1
ATOM 2411 N N . LYS A 1 319 ? -30.423 0.067 18.029 1.00 79.81 319 LYS A N 1
ATOM 2412 C CA . LYS A 1 319 ? -30.542 0.850 19.268 1.00 79.81 319 LYS A CA 1
ATOM 2413 C C . LYS A 1 319 ? -30.200 2.320 19.043 1.00 79.81 319 LYS A C 1
ATOM 2415 O O . LYS A 1 319 ? -30.983 3.168 19.466 1.00 79.81 319 LYS A O 1
ATOM 2420 N N . ASP A 1 320 ? -29.112 2.623 18.340 1.00 73.62 320 ASP A N 1
ATOM 2421 C CA . ASP A 1 320 ? -28.701 4.004 18.054 1.00 73.62 320 ASP A CA 1
ATOM 2422 C C . ASP A 1 320 ? -29.728 4.738 17.178 1.00 73.62 320 ASP A C 1
ATOM 2424 O O . ASP A 1 320 ? -30.095 5.875 17.482 1.00 73.62 320 ASP A O 1
ATOM 2428 N N . VAL A 1 321 ? -30.285 4.072 16.159 1.00 66.62 321 VAL A N 1
ATOM 2429 C CA . VAL A 1 321 ? -31.373 4.635 15.338 1.00 66.62 321 VAL A CA 1
ATOM 2430 C C . VAL A 1 321 ? -32.623 4.878 16.186 1.00 66.62 321 VAL A C 1
ATOM 2432 O O . VAL A 1 321 ? -33.201 5.963 16.131 1.00 66.62 321 VAL A O 1
ATOM 2435 N N . SER A 1 322 ? -33.018 3.915 17.026 1.00 62.09 322 SER A N 1
ATOM 2436 C CA . SER A 1 322 ? -34.185 4.078 17.903 1.00 62.09 322 SER A CA 1
ATOM 2437 C C . SER A 1 322 ? -34.007 5.229 18.907 1.00 62.09 322 SER A C 1
ATOM 2439 O O . SER A 1 322 ? -34.929 6.020 19.111 1.00 62.09 322 SER A O 1
ATOM 2441 N N . ALA A 1 323 ? -32.803 5.395 19.464 1.00 59.91 323 ALA A N 1
ATOM 2442 C CA . ALA A 1 323 ? -32.466 6.476 20.384 1.00 59.91 323 ALA A CA 1
ATOM 2443 C C . ALA A 1 323 ? -32.450 7.847 19.687 1.00 59.91 323 ALA A C 1
ATOM 2445 O O . ALA A 1 323 ? -32.955 8.819 20.248 1.00 59.91 323 ALA A O 1
ATOM 2446 N N . ALA A 1 324 ? -31.950 7.922 18.449 1.00 58.94 324 ALA A N 1
ATOM 2447 C CA . ALA A 1 324 ? -31.993 9.136 17.634 1.00 58.94 324 ALA A CA 1
ATOM 2448 C C . ALA A 1 324 ? -33.434 9.553 17.294 1.00 58.94 324 ALA A C 1
ATOM 2450 O O . ALA A 1 324 ? -33.757 10.738 17.340 1.00 58.94 324 ALA A O 1
ATOM 2451 N N . THR A 1 325 ? -34.327 8.590 17.032 1.00 56.69 325 THR A N 1
ATOM 2452 C CA . THR A 1 325 ? -35.758 8.867 16.799 1.00 56.69 325 THR A CA 1
ATOM 2453 C C . THR A 1 325 ? -36.544 9.209 18.069 1.00 56.69 325 THR A C 1
ATOM 2455 O O . THR A 1 325 ? -37.606 9.821 17.981 1.00 56.69 325 THR A O 1
ATOM 2458 N N . ALA A 1 326 ? -36.034 8.838 19.248 1.00 46.47 326 ALA A N 1
ATOM 2459 C CA . ALA A 1 326 ? -36.664 9.097 20.545 1.00 46.47 326 ALA A CA 1
ATOM 2460 C C . ALA A 1 326 ? -36.196 10.406 21.214 1.00 46.47 326 ALA A C 1
ATOM 2462 O O . ALA A 1 326 ? -36.761 10.809 22.234 1.00 46.47 326 ALA A O 1
ATOM 2463 N N . ALA A 1 327 ? -35.175 11.081 20.672 1.00 38.34 327 ALA A N 1
ATOM 2464 C CA . ALA A 1 327 ? -34.719 12.369 21.184 1.00 38.34 327 ALA A CA 1
ATOM 2465 C C . ALA A 1 327 ? -35.811 13.442 20.978 1.00 38.34 327 ALA A C 1
ATOM 2467 O O . ALA A 1 327 ? -36.307 13.604 19.861 1.00 38.34 327 ALA A O 1
ATOM 2468 N N . PRO A 1 328 ? -36.208 14.202 22.019 1.00 40.41 328 PRO A N 1
ATOM 2469 C CA . PRO A 1 328 ? -37.268 15.188 21.884 1.00 40.41 328 PRO A CA 1
ATOM 2470 C C . PRO A 1 328 ? -36.814 16.301 20.936 1.00 40.41 328 PRO A C 1
ATOM 2472 O O . PRO A 1 328 ? -35.854 17.022 21.215 1.00 40.41 328 PRO A O 1
ATOM 2475 N N . THR A 1 329 ? -37.531 16.472 19.824 1.00 42.38 329 THR A N 1
ATOM 2476 C CA . THR A 1 329 ? -37.440 17.676 18.996 1.00 42.38 329 THR A CA 1
ATOM 2477 C C . THR A 1 329 ? -37.658 18.882 19.904 1.00 42.38 329 THR A C 1
ATOM 2479 O O . THR A 1 329 ? -38.730 19.011 20.502 1.00 42.38 329 THR A O 1
ATOM 2482 N N . LYS A 1 330 ? -36.646 19.752 20.046 1.00 36.62 330 LYS A N 1
ATOM 2483 C CA . LYS A 1 330 ? -36.812 21.025 20.761 1.00 36.62 330 LYS A CA 1
ATOM 2484 C C . LYS A 1 330 ? -38.052 21.722 20.189 1.00 36.62 330 LYS A C 1
ATOM 2486 O O . LYS A 1 330 ? -38.111 21.891 18.970 1.00 36.62 330 LYS A O 1
ATOM 2491 N N . PRO A 1 331 ? -39.029 22.122 21.019 1.00 34.97 331 PRO A N 1
ATOM 2492 C CA . PRO A 1 331 ? -40.164 22.865 20.512 1.00 34.97 331 PRO A CA 1
ATOM 2493 C C . PRO A 1 331 ? -39.634 24.168 19.920 1.00 34.97 331 PRO A C 1
ATOM 2495 O O . PRO A 1 331 ? -38.950 24.932 20.605 1.00 34.97 331 PRO A O 1
ATOM 2498 N N . VAL A 1 332 ? -39.937 24.412 18.646 1.00 39.09 332 VAL A N 1
ATOM 2499 C CA . VAL A 1 332 ? -39.833 25.749 18.065 1.00 39.09 332 VAL A CA 1
ATOM 2500 C C . VAL A 1 332 ? -40.737 26.633 18.918 1.00 39.09 332 VAL A C 1
ATOM 2502 O O . VAL A 1 332 ? -41.946 26.408 18.985 1.00 39.09 332 VAL A O 1
ATOM 2505 N N . ALA A 1 333 ? -40.142 27.568 19.658 1.00 34.38 333 ALA A N 1
ATOM 2506 C CA . ALA A 1 333 ? -40.897 28.496 20.479 1.00 34.38 333 ALA A CA 1
ATOM 2507 C C . ALA A 1 333 ? -41.813 29.306 19.555 1.00 34.38 333 ALA A C 1
ATOM 2509 O O . ALA A 1 333 ? -41.337 30.076 18.725 1.00 34.38 333 ALA A O 1
ATOM 2510 N N . ALA A 1 334 ? -43.121 29.092 19.685 1.00 35.56 334 ALA A N 1
ATOM 2511 C CA . ALA A 1 334 ? -44.126 29.901 19.023 1.00 35.56 334 ALA A CA 1
ATOM 2512 C C . ALA A 1 334 ? -43.974 31.348 19.507 1.00 35.56 334 ALA A C 1
ATOM 2514 O O . ALA A 1 334 ? -44.172 31.650 20.689 1.00 35.56 334 ALA A O 1
ATOM 2515 N N . GLU A 1 335 ? -43.583 32.223 18.588 1.00 34.38 335 GLU A N 1
ATOM 2516 C CA . GLU A 1 335 ? -43.535 33.660 18.787 1.00 34.38 335 GLU A CA 1
ATOM 2517 C C . GLU A 1 335 ? -44.962 34.131 19.103 1.00 34.38 335 GLU A C 1
ATOM 2519 O O . GLU A 1 335 ? -45.871 34.055 18.276 1.00 34.38 335 GLU A O 1
ATOM 2524 N N . LYS A 1 336 ? -45.199 34.511 20.364 1.00 34.19 336 LYS A N 1
ATOM 2525 C CA . LYS A 1 336 ? -46.474 35.088 20.788 1.00 34.19 336 LYS A CA 1
ATOM 2526 C C . LYS A 1 336 ? -46.574 36.487 20.205 1.00 34.19 336 LYS A C 1
ATOM 2528 O O . LYS A 1 336 ? -45.997 37.425 20.751 1.00 34.19 336 LYS A O 1
ATOM 2533 N N . ASP A 1 337 ? -47.361 36.584 19.148 1.00 35.25 337 ASP A N 1
ATOM 2534 C CA . ASP A 1 337 ? -47.919 37.820 18.629 1.00 35.25 337 ASP A CA 1
ATOM 2535 C C . ASP A 1 337 ? -48.572 38.611 19.781 1.00 35.25 337 ASP A C 1
ATOM 2537 O O . ASP A 1 337 ? -49.531 38.172 20.428 1.00 35.25 337 ASP A O 1
ATOM 2541 N N . ARG A 1 338 ? -47.969 39.750 20.122 1.00 37.22 338 ARG A N 1
ATOM 2542 C CA . ARG A 1 338 ? -48.517 40.759 21.030 1.00 37.22 338 ARG A CA 1
ATOM 2543 C C . ARG A 1 338 ? -48.392 42.095 20.323 1.00 37.22 338 ARG A C 1
ATOM 2545 O O . ARG A 1 338 ? -47.293 42.639 20.257 1.00 37.22 338 ARG A O 1
ATOM 2552 N N . GLY A 1 339 ? -49.514 42.664 19.892 1.00 30.66 339 GLY A N 1
ATOM 2553 C CA . GLY A 1 339 ? -49.504 44.057 19.465 1.00 30.66 339 GLY A CA 1
ATOM 2554 C C . GLY A 1 339 ? -50.752 44.572 18.764 1.00 30.66 339 GLY A C 1
ATOM 2555 O O . GLY A 1 339 ? -50.630 45.112 17.673 1.00 30.66 339 GLY A O 1
ATOM 2556 N N . GLU A 1 340 ? -51.926 44.513 19.397 1.00 34.12 340 GLU A N 1
ATOM 2557 C CA . GLU A 1 340 ? -52.969 45.512 19.126 1.00 34.12 340 GLU A CA 1
ATOM 2558 C C . GLU A 1 340 ? -52.845 46.661 20.137 1.00 34.12 340 GLU A C 1
ATOM 2560 O O . GLU A 1 340 ? -52.836 46.428 21.346 1.00 34.12 340 GLU A O 1
ATOM 2565 N N . GLY A 1 341 ? -52.800 47.906 19.643 1.00 30.56 341 GLY A N 1
ATOM 2566 C CA . GLY A 1 341 ? -53.301 49.057 20.405 1.00 30.56 341 GLY A CA 1
ATOM 2567 C C . GLY A 1 341 ? -52.383 50.267 20.616 1.00 30.56 341 GLY A C 1
ATOM 2568 O O . GLY A 1 341 ? -51.893 50.488 21.713 1.00 30.56 341 GLY A O 1
ATOM 2569 N N . ALA A 1 342 ? -52.334 51.127 19.592 1.00 31.56 342 ALA A N 1
ATOM 2570 C CA . ALA A 1 342 ? -52.490 52.591 19.668 1.00 31.56 342 ALA A CA 1
ATOM 2571 C C . ALA A 1 342 ? -51.366 53.530 20.196 1.00 31.56 342 ALA A C 1
ATOM 2573 O O . ALA A 1 342 ? -51.074 53.627 21.381 1.00 31.56 342 ALA A O 1
ATOM 2574 N N . LEU A 1 343 ? -50.929 54.384 19.252 1.00 30.14 343 LEU A N 1
ATOM 2575 C CA . LEU A 1 343 ? -50.683 55.841 19.326 1.00 30.14 343 LEU A CA 1
ATOM 2576 C C . LEU A 1 343 ? -49.730 56.424 20.397 1.00 30.14 343 LEU A C 1
ATOM 2578 O O . LEU A 1 343 ? -50.104 56.560 21.558 1.00 30.14 343 LEU A O 1
ATOM 2582 N N . ARG A 1 344 ? -48.630 57.052 19.931 1.00 29.64 344 ARG A N 1
ATOM 2583 C CA . ARG A 1 344 ? -48.390 58.519 20.032 1.00 29.64 344 ARG A CA 1
ATOM 2584 C C . ARG A 1 344 ? -47.069 58.977 19.369 1.00 29.64 344 ARG A C 1
ATOM 2586 O O . ARG A 1 344 ? -45.983 58.622 19.795 1.00 29.64 344 ARG A O 1
ATOM 2593 N N . THR A 1 345 ? -47.229 59.793 18.325 1.00 29.83 345 THR A N 1
ATOM 2594 C CA . THR A 1 345 ? -46.508 61.040 17.967 1.00 29.83 345 THR A CA 1
ATOM 2595 C C . THR A 1 345 ? -44.999 61.232 18.241 1.00 29.83 345 THR A C 1
ATOM 2597 O O . THR A 1 345 ? -44.592 61.413 19.382 1.00 29.83 345 THR A O 1
ATOM 2600 N N . SER A 1 346 ? -44.278 61.511 17.139 1.00 28.44 346 SER A N 1
ATOM 2601 C CA . SER A 1 346 ? -43.441 62.712 16.883 1.00 28.44 346 SER A CA 1
ATOM 2602 C C . SER A 1 346 ? -41.928 62.514 16.677 1.00 28.44 346 SER A C 1
ATOM 2604 O O . SER A 1 346 ? -41.207 62.200 17.613 1.00 28.44 346 SER A O 1
ATOM 2606 N N . THR A 1 347 ? -41.477 62.929 15.474 1.00 29.64 347 THR A N 1
ATOM 2607 C CA . THR A 1 347 ? -40.164 63.531 15.098 1.00 29.64 347 THR A CA 1
ATOM 2608 C C . THR A 1 347 ? -38.892 62.691 15.328 1.00 29.64 347 THR A C 1
ATOM 2610 O O . THR A 1 347 ? -38.627 62.260 16.431 1.00 29.64 347 THR A O 1
ATOM 2613 N N . MET A 1 348 ? -37.989 62.484 14.357 1.00 29.28 348 MET A N 1
ATOM 2614 C CA . MET A 1 348 ? -37.196 63.538 13.711 1.00 29.28 348 MET A CA 1
ATOM 2615 C C . MET A 1 348 ? -36.378 62.994 12.506 1.00 29.28 348 MET A C 1
ATOM 2617 O O . MET A 1 348 ? -35.684 61.993 12.618 1.00 29.28 348 MET A O 1
ATOM 2621 N N . ARG A 1 349 ? -36.466 63.721 11.383 1.00 29.67 349 ARG A N 1
ATOM 2622 C CA . ARG A 1 349 ? -35.483 64.007 10.307 1.00 29.67 349 ARG A CA 1
ATOM 2623 C C . ARG A 1 349 ? -34.532 62.921 9.759 1.00 29.67 349 ARG A C 1
ATOM 2625 O O . ARG A 1 349 ? -33.493 62.609 10.324 1.00 29.67 349 ARG A O 1
ATOM 2632 N N . LEU A 1 350 ? -34.817 62.584 8.499 1.00 27.84 350 LEU A N 1
ATOM 2633 C CA . LEU A 1 350 ? -33.891 62.148 7.449 1.00 27.84 350 LEU A CA 1
ATOM 2634 C C . LEU A 1 350 ? -33.024 63.333 6.961 1.00 27.84 350 LEU A C 1
ATOM 2636 O O . LEU A 1 350 ? -33.547 64.435 6.783 1.00 27.84 350 LEU A O 1
ATOM 2640 N N . SER A 1 351 ? -31.746 63.097 6.647 1.00 30.30 351 SER A N 1
ATOM 2641 C CA . SER A 1 351 ? -30.954 63.965 5.761 1.00 30.30 351 SER A CA 1
ATOM 2642 C C . SER A 1 351 ? -30.490 63.164 4.551 1.00 30.30 351 SER A C 1
ATOM 2644 O O . SER A 1 351 ? -29.723 62.214 4.671 1.00 30.30 351 SER A O 1
ATOM 2646 N N . MET A 1 352 ? -30.977 63.586 3.388 1.00 31.92 352 MET A N 1
ATOM 2647 C CA . MET A 1 352 ? -30.577 63.152 2.055 1.00 31.92 352 MET A CA 1
ATOM 2648 C C . MET A 1 352 ? -29.121 63.522 1.742 1.00 31.92 352 MET A C 1
ATOM 2650 O O . MET A 1 352 ? -28.641 64.566 2.184 1.00 31.92 352 MET A O 1
ATOM 2654 N N . ARG A 1 353 ? -28.505 62.776 0.817 1.00 29.77 353 ARG A N 1
ATOM 2655 C CA . ARG A 1 353 ? -28.016 63.354 -0.448 1.00 29.77 353 ARG A CA 1
ATOM 2656 C C . ARG A 1 353 ? -27.804 62.270 -1.509 1.00 29.77 353 ARG A C 1
ATOM 2658 O O . ARG A 1 353 ? -27.025 61.342 -1.341 1.00 29.77 353 ARG A O 1
ATOM 2665 N N . SER A 1 354 ? -28.551 62.446 -2.595 1.00 30.77 354 SER A N 1
ATOM 2666 C CA . SER A 1 354 ? -28.370 61.912 -3.946 1.00 30.77 354 SER A CA 1
ATOM 2667 C C . SER A 1 354 ? -26.998 62.326 -4.517 1.00 30.77 354 SER A C 1
ATOM 2669 O O . SER A 1 354 ? -26.455 63.351 -4.115 1.00 30.77 354 SER A O 1
ATOM 2671 N N . SER A 1 355 ? -26.422 61.668 -5.523 1.00 34.00 355 SER A N 1
ATOM 2672 C CA . SER A 1 355 ? -26.951 61.717 -6.889 1.00 34.00 355 SER A CA 1
ATOM 2673 C C . SER A 1 355 ? -26.028 60.980 -7.880 1.00 34.00 355 SER A C 1
ATOM 2675 O O . SER A 1 355 ? -24.822 61.177 -7.848 1.00 34.00 355 SER A O 1
ATOM 2677 N N . THR A 1 356 ? -26.659 60.151 -8.731 1.00 33.06 356 THR A N 1
ATOM 2678 C CA . THR A 1 356 ? -26.576 60.098 -10.216 1.00 33.06 356 THR A CA 1
ATOM 2679 C C . THR A 1 356 ? -25.225 59.903 -10.921 1.00 33.06 356 THR A C 1
ATOM 2681 O O . THR A 1 356 ? -24.236 60.491 -10.531 1.00 33.06 356 THR A O 1
ATOM 2684 N N . SER A 1 357 ? -25.106 59.285 -12.100 1.00 33.12 357 SER A N 1
ATOM 2685 C CA . SER A 1 357 ? -25.915 58.395 -12.955 1.00 33.12 357 SER A CA 1
ATOM 2686 C C . SER A 1 357 ? -25.108 58.179 -14.256 1.00 33.12 357 SER A C 1
ATOM 2688 O O . SER A 1 357 ? -24.210 58.969 -14.543 1.00 33.12 357 SER A O 1
ATOM 2690 N N . SER A 1 358 ? -25.577 57.250 -15.096 1.00 34.34 358 SER A N 1
ATOM 2691 C CA . SER A 1 358 ? -25.399 57.168 -16.565 1.00 34.34 358 SER A CA 1
ATOM 2692 C C . SER A 1 358 ? -24.168 56.381 -17.054 1.00 34.34 358 SER A C 1
ATOM 2694 O O . SER A 1 358 ? -23.037 56.740 -16.756 1.00 34.34 358 SER A O 1
ATOM 2696 N N . THR A 1 359 ? -24.330 55.132 -17.518 1.00 36.84 359 THR A N 1
ATOM 2697 C CA . THR A 1 359 ? -24.831 54.592 -18.819 1.00 36.84 359 THR A CA 1
ATOM 2698 C C . THR A 1 359 ? -23.851 54.662 -19.992 1.00 36.84 359 THR A C 1
ATOM 2700 O O . THR A 1 359 ? -23.465 55.748 -20.407 1.00 36.84 359 THR A O 1
ATOM 2703 N N . ARG A 1 360 ? -23.591 53.490 -20.608 1.00 34.75 360 ARG A N 1
ATOM 2704 C CA . ARG A 1 360 ? -23.757 53.152 -22.051 1.00 34.75 360 ARG A CA 1
ATOM 2705 C C . ARG A 1 360 ? -23.174 51.747 -22.342 1.00 34.75 360 ARG A C 1
ATOM 2707 O O . ARG A 1 360 ? -2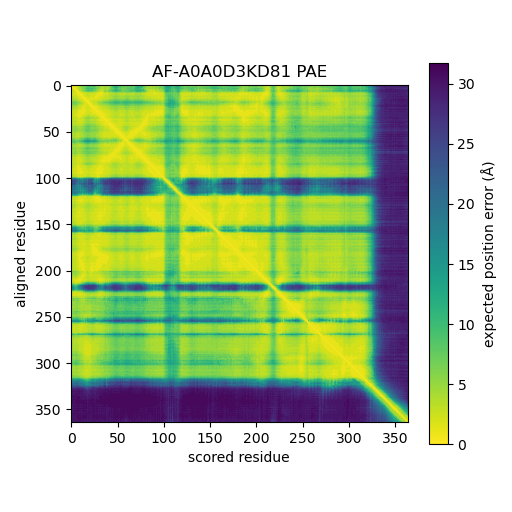2.053 51.480 -21.939 1.00 34.75 360 ARG A O 1
ATOM 2714 N N . THR A 1 361 ? -24.008 50.760 -22.723 1.00 36.84 361 THR A N 1
ATOM 2715 C CA . THR A 1 361 ? -24.227 50.185 -24.093 1.00 36.84 361 THR A CA 1
ATOM 2716 C C . THR A 1 361 ? -22.948 49.618 -24.733 1.00 36.84 361 THR A C 1
ATOM 2718 O O . THR A 1 361 ? -22.000 50.379 -24.844 1.00 36.84 361 THR A O 1
ATOM 2721 N N . ALA A 1 362 ? -22.772 48.361 -25.166 1.00 42.97 362 ALA A N 1
ATOM 2722 C CA . ALA A 1 362 ? -23.568 47.299 -25.822 1.00 42.97 362 ALA A CA 1
ATOM 2723 C C . ALA A 1 362 ? -22.914 46.951 -27.184 1.00 42.97 362 ALA A C 1
ATOM 2725 O O . ALA A 1 362 ? -22.448 47.856 -27.872 1.00 42.97 362 ALA A O 1
ATOM 2726 N N . THR A 1 363 ? -22.995 45.667 -27.570 1.00 47.31 363 THR A N 1
ATOM 2727 C CA . THR A 1 363 ? -22.577 44.999 -28.837 1.00 47.31 363 THR A CA 1
ATOM 2728 C C . THR A 1 363 ? -21.064 44.784 -29.018 1.00 47.31 363 THR A C 1
ATOM 2730 O O . THR A 1 363 ? -20.288 45.653 -28.644 1.00 47.31 363 THR A O 1
ATOM 2733 N N . ALA A 1 364 ? -20.563 43.652 -29.529 1.00 47.12 364 ALA A N 1
ATOM 2734 C CA . ALA A 1 364 ? -21.148 42.537 -30.290 1.00 47.12 364 ALA A CA 1
ATOM 2735 C C . ALA A 1 364 ? -20.585 41.177 -29.837 1.00 47.12 364 ALA A C 1
ATOM 2737 O O . ALA A 1 364 ? -19.493 41.177 -29.224 1.00 47.12 364 ALA A O 1
#

Mean predicted aligned error: 10.8 Å

Secondary structure (DSSP, 8-state):
-TTTTTEEEEE-PBPP-TT---S-SS--EEEEE-S-SGGG-EEEEEE-SEEEEEEEE-TTS-EEEEEEEEE-SSSEEEEE-----TTHHHHHHHHHHHHS--TTPPP-STT----TTPPP-EEEEEE-TTT-GGGHHHHHHHHHHHHHHTTT-SSSS-SS--EEEHHHHHHHHHH-TT--EEEEE-HHHHHHHHHHHHHHHS-GGGBEEEEEEE---SSTT-PEEEEEEESS---HHHHHHHHTT------GGG-THHHHHHHHHHHTT--HHHHHHHHHHHHHHHHHHHTT-SBHHHHGGGSBPHHHHHHHHHHHHHHHHHHHHHSPPPP---------------------------------

Radius of gyration: 29.15 Å; Cα contacts (8 Å, |Δi|>4): 576; chains: 1; bounding box: 78×92×60 Å

Solvent-accessible surface area (backbone atoms only — not comparable to full-atom values): 20955 Å² total; per-residue (Å²): 104,49,80,83,35,50,34,32,25,29,39,42,30,54,62,82,50,88,88,52,92,56,43,41,76,32,61,37,43,30,36,17,30,49,55,39,34,75,90,62,43,51,72,48,69,75,40,47,58,48,74,51,74,43,72,47,71,46,98,90,67,52,75,44,79,77,46,74,47,77,42,87,47,74,65,36,73,50,75,51,63,57,67,83,61,82,50,42,52,59,34,34,55,53,51,49,52,64,20,46,25,44,79,68,46,82,56,93,49,106,83,58,89,70,71,60,84,47,72,37,19,32,57,33,40,38,41,55,35,94,75,47,59,83,48,41,59,60,54,50,44,37,47,52,51,36,64,76,76,45,31,88,47,91,27,65,41,89,58,57,83,48,75,37,46,46,75,56,43,57,55,42,61,73,67,48,36,64,38,37,35,24,43,36,27,50,33,60,60,27,51,59,52,48,53,50,49,14,53,58,40,66,36,41,48,40,19,45,31,34,40,37,20,35,45,95,49,103,50,100,76,38,60,74,43,76,46,52,39,49,53,58,78,86,52,64,69,54,50,54,36,48,74,72,72,42,91,45,44,64,67,67,76,16,55,26,59,51,60,46,52,42,50,52,21,51,77,70,75,62,38,63,72,58,42,52,49,42,52,50,52,52,50,48,52,46,49,34,42,59,72,53,55,20,27,30,90,75,43,41,94,77,21,32,38,38,66,56,36,53,50,53,49,52,54,51,52,54,50,53,53,52,52,63,73,64,55,79,76,77,76,78,77,77,80,76,87,80,83,88,82,83,89,83,88,83,88,84,85,88,83,87,83,87,80,89,80,85,91,82,89,85,89,133

Organism: Emiliania huxleyi (strain CCMP1516) (NCBI:txid280463)